Protein AF-A0A078AR88-F1 (afdb_monomer_lite)

Secondary structure (DSSP, 8-state):
----B-GGGS-HHHHHHHHHHHHHHHHHTT-TTS--EEEEEEEEESS-S--EEEEEEEEEEEE-GGGHHHHHHHHHHHHHTTSTTB-GGGEEEEEEE---TTSBPPPEEEEEETTT--EEEE---TT-EEEEEEE-TT-GGGHHHHHHHHHHHHHHHHHHGGGEEEEEEE-SSSHHHHHHHHHHHT-TTSEEEE--SSSHHHHTT--SSSEEEEE-TTSBEEEEE-GGGS-HHHHHHHHHTTPPPSS---------------PEEE-HHHHHHHHHHHHHHHHHHHH-HHHHHHTTT-SEEEEEEEEEEEEETTEEEEEEEEEEEEEE-HHHHHHHHHHHHHHHHHTT---EEEEEEEE-

Foldseek 3Di:
DDAAAALVVDDPVLNVVLQVVLCVLCVVLVNNVFWKKWKWKWKFFLQDLDIDIAIAIETEEEDEPVCVVSLVVSVVCCVVPSCDRYDVVRYHHDYAHEHFFFGFDDWDFQWAFLPPRDTDIDDDDAQAKEKEWEDEPPDPVSPVVLVVVQVLCVVCVVVCPRRYAYEYEYADQDSPVVSVSCVVSVSVSHGYIYDYDDDPCRSHVPPDPGWMWIAANHRGTQDTGHSVVDPVSVVSVCRSVVHHDPPRPRDPPPPPVPVDQDWDWDDPVRVVVVVVLLVVLSVCSRPDPQLNVLQVQWPGWIKMKMKMWTDHPNTITIGIEIETETEGDPNSVVSNVVVSVVSVVVSPHPYDYHYDYDYD

Organism: Stylonychia lemnae (NCBI:txid5949)

Sequence (360 aa):
MQGQKDFGSLTDDEQLQKLKELSELLISNGLGHIKPKIFDQVVCPLKAPTIMRQTALLAEGSVVAEQKAAADKVKKEANQTILAGINPRTVQFEIECKLAVGTPMIDITEVIDINTEEEHTISHKPGQVILLDFWATWCPPCQAPMAHNQEMLEHNGAKWGDKVRIIGISIDQTVPPVLKHVKAKGWEKVEHFHRAGSSSSEDYGVKGVPHVVLIDTNGKIVYIGHPASRKLEQDIETLLKGEALKGVAGGEEDEEDEETAVFNDVDVTQLCQEVAKFKDAVEGLQKNEELKKASASLQRDFVVLVRETKFDNGKYLSKVENINVLVGGETAVEESKVHIQKFLDDFKGNFKSTWKVQKA

pLDDT: mean 83.63, std 14.49, range [24.7, 98.19]

Radius of gyration: 27.62 Å; chains: 1; bounding box: 67×54×73 Å

InterPro domains:
  IPR012336 Thioredoxin-like fold [PF13905] (127-221)
  IPR013766 Thioredoxin domain [PS51352] (99-241)
  IPR036249 Thioredoxin-like superfamily [SSF52833] (99-243)
  IPR050553 Thioredoxin family ResA/DsbE subfamily [PTHR42852] (52-241)

Structure (mmCIF, N/CA/C/O backbone):
data_AF-A0A078AR88-F1
#
_entry.id   AF-A0A078AR88-F1
#
loop_
_atom_site.group_PDB
_atom_site.id
_atom_site.type_symbol
_atom_site.label_atom_id
_atom_site.label_alt_id
_atom_site.label_comp_id
_atom_site.label_asym_id
_atom_site.label_entity_id
_atom_site.label_seq_id
_atom_site.pdbx_PDB_ins_code
_atom_site.Cartn_x
_atom_site.Cartn_y
_atom_site.Cartn_z
_atom_site.occupancy
_atom_site.B_iso_or_equiv
_atom_site.auth_seq_id
_atom_site.auth_comp_id
_atom_site.auth_asym_id
_atom_site.auth_atom_id
_atom_site.pdbx_PDB_model_num
ATOM 1 N N . MET A 1 1 ? -8.821 31.682 4.309 1.00 43.50 1 MET A N 1
ATOM 2 C CA . MET A 1 1 ? -8.936 30.225 4.531 1.00 43.50 1 MET A CA 1
ATOM 3 C C . MET A 1 1 ? -10.332 29.956 5.076 1.00 43.50 1 MET A C 1
ATOM 5 O O . MET A 1 1 ? -10.576 30.222 6.242 1.00 43.50 1 MET A O 1
ATOM 9 N N . GLN A 1 2 ? -11.285 29.607 4.210 1.00 46.44 2 GLN A N 1
ATOM 10 C CA . GLN A 1 2 ? -12.691 29.399 4.584 1.00 46.44 2 GLN A CA 1
ATOM 11 C C . GLN A 1 2 ? -12.925 27.952 5.048 1.00 46.44 2 GLN A C 1
ATOM 13 O O . GLN A 1 2 ? -12.571 27.020 4.337 1.00 46.44 2 GLN A O 1
ATOM 18 N N . GLY A 1 3 ? -13.567 27.794 6.210 1.00 64.81 3 GLY A N 1
ATOM 19 C CA . GLY A 1 3 ? -14.679 26.853 6.410 1.00 64.81 3 GLY A CA 1
ATOM 20 C C . GLY A 1 3 ? -14.441 25.341 6.360 1.00 64.81 3 GLY A C 1
ATOM 21 O O . GLY A 1 3 ? -15.417 24.631 6.139 1.00 64.81 3 GLY A O 1
ATOM 22 N N . GLN A 1 4 ? -13.224 24.825 6.553 1.00 79.50 4 GLN A N 1
ATOM 23 C CA . GLN A 1 4 ? -13.037 23.372 6.680 1.00 79.50 4 GLN A CA 1
ATOM 24 C C . GLN A 1 4 ? -13.555 22.869 8.035 1.00 79.50 4 GLN A C 1
ATOM 26 O O . GLN A 1 4 ? -13.271 23.479 9.067 1.00 79.50 4 GLN A O 1
ATOM 31 N N . LYS A 1 5 ? -14.315 21.770 8.025 1.00 89.75 5 LYS A N 1
ATOM 32 C CA . LYS A 1 5 ? -14.855 21.115 9.226 1.00 89.75 5 LYS A CA 1
ATOM 33 C C . LYS A 1 5 ? -14.095 19.829 9.525 1.00 89.75 5 LYS A C 1
ATOM 35 O O . LYS A 1 5 ? -13.812 19.057 8.613 1.00 89.75 5 LYS A O 1
ATOM 40 N N . ASP A 1 6 ? -13.815 19.568 10.794 1.00 91.56 6 ASP A N 1
ATOM 41 C CA . ASP A 1 6 ? -13.313 18.260 11.221 1.00 91.56 6 ASP A CA 1
ATOM 42 C C . ASP A 1 6 ? -14.372 17.190 10.954 1.00 91.56 6 ASP A C 1
ATOM 44 O O . ASP A 1 6 ? -15.559 17.435 11.184 1.00 91.56 6 ASP A O 1
ATOM 48 N N . PHE A 1 7 ? -13.965 16.002 10.503 1.00 92.00 7 PHE A N 1
ATOM 49 C CA . PHE A 1 7 ? -14.893 14.905 10.214 1.00 92.00 7 PHE A CA 1
ATOM 50 C C . PHE A 1 7 ? -15.763 14.569 11.437 1.00 92.00 7 PHE A C 1
ATOM 52 O O . PHE A 1 7 ? -16.980 14.462 11.322 1.00 92.00 7 PHE A O 1
ATOM 59 N N . GLY A 1 8 ? -15.163 14.548 12.633 1.00 88.94 8 GLY A N 1
ATOM 60 C CA . GLY A 1 8 ? -15.877 14.339 13.898 1.00 88.94 8 GLY A CA 1
ATOM 61 C C . GLY A 1 8 ? -16.849 15.446 14.318 1.00 88.94 8 GLY A C 1
ATOM 62 O O . GLY A 1 8 ? -17.591 15.260 15.277 1.00 88.94 8 GLY A O 1
ATOM 63 N N . SER A 1 9 ? -16.849 16.600 13.641 1.00 90.00 9 SER A N 1
ATOM 64 C CA . SER A 1 9 ? -17.815 17.684 13.889 1.00 90.00 9 SER A CA 1
ATOM 65 C C . SER A 1 9 ? -19.101 17.558 13.063 1.00 90.00 9 SER A C 1
ATOM 67 O O . SER A 1 9 ? -20.046 18.314 13.286 1.00 90.00 9 SER A O 1
ATOM 69 N N . LEU A 1 10 ? -19.135 16.626 12.106 1.00 90.50 10 LEU A N 1
ATOM 70 C CA . LEU A 1 10 ? -20.332 16.287 11.342 1.00 90.50 10 LEU A CA 1
ATOM 71 C C . LEU A 1 10 ? -21.337 15.531 12.217 1.00 90.50 10 LEU A C 1
ATOM 73 O O . LEU A 1 10 ? -20.953 14.840 13.163 1.00 90.50 10 LEU A O 1
ATOM 77 N N . THR A 1 11 ? -22.617 15.626 11.867 1.00 89.81 11 THR A N 1
ATOM 78 C CA . THR A 1 11 ? -23.661 14.779 12.458 1.00 89.81 11 THR A CA 1
ATOM 79 C C . THR A 1 11 ? -23.420 13.304 12.131 1.00 89.81 11 THR A C 1
ATOM 81 O O . THR A 1 11 ? -22.786 12.981 11.126 1.00 89.81 11 THR A O 1
ATOM 84 N N . ASP A 1 12 ? -23.936 12.403 12.971 1.00 86.06 12 ASP A N 1
ATOM 85 C CA . ASP A 1 12 ? -23.759 10.959 12.775 1.00 86.06 12 ASP A CA 1
ATOM 86 C C . ASP A 1 12 ? -24.295 10.528 11.386 1.00 86.06 12 ASP A C 1
ATOM 88 O O . ASP A 1 12 ? -23.608 9.811 10.661 1.00 86.06 12 ASP A O 1
ATOM 92 N N . ASP A 1 13 ? -25.437 11.071 10.944 1.00 87.69 13 ASP A N 1
ATOM 93 C CA . ASP A 1 13 ? -26.004 10.819 9.608 1.00 87.69 13 ASP A CA 1
ATOM 94 C C . ASP A 1 13 ? -25.082 11.289 8.467 1.00 87.69 13 ASP A C 1
ATOM 96 O O . ASP A 1 13 ? -24.878 10.567 7.490 1.00 87.69 13 ASP A O 1
ATOM 100 N N . GLU A 1 14 ? -24.479 12.478 8.583 1.00 91.31 14 GLU A N 1
ATOM 101 C CA . GLU A 1 14 ? -23.530 12.994 7.585 1.00 91.31 14 GLU A CA 1
ATOM 102 C C . GLU A 1 14 ? -22.264 12.128 7.497 1.00 91.31 14 GLU A C 1
ATOM 104 O O . GLU A 1 14 ? -21.746 11.904 6.399 1.00 91.31 14 GLU A O 1
ATOM 109 N N . GLN A 1 15 ? -21.760 11.627 8.631 1.00 92.12 15 GLN A N 1
ATOM 110 C CA . GLN A 1 15 ? -20.601 10.730 8.653 1.00 92.12 15 GLN A CA 1
ATOM 111 C C . GLN A 1 15 ? -20.925 9.395 7.972 1.00 92.12 15 GLN A C 1
ATOM 113 O O . GLN A 1 15 ? -20.163 8.939 7.115 1.00 92.12 15 GLN A O 1
ATOM 118 N N . LEU A 1 16 ? -22.072 8.791 8.303 1.00 91.38 16 LEU A N 1
ATOM 119 C CA . LEU A 1 16 ? -22.525 7.524 7.717 1.00 91.38 16 LEU A CA 1
ATOM 120 C C . LEU A 1 16 ? -22.815 7.638 6.221 1.00 91.38 16 LEU A C 1
ATOM 122 O O . LEU A 1 16 ? -22.541 6.696 5.472 1.00 91.38 16 LEU A O 1
ATOM 126 N N . GLN A 1 17 ? -23.333 8.786 5.784 1.00 91.94 17 GLN A N 1
ATOM 127 C CA . GLN A 1 17 ? -23.559 9.070 4.374 1.00 91.94 17 GLN A CA 1
ATOM 128 C C . GLN A 1 17 ? -22.231 9.156 3.610 1.00 91.94 17 GLN A C 1
ATOM 130 O O . GLN A 1 17 ? -22.079 8.497 2.584 1.00 91.94 17 GLN A O 1
ATOM 135 N N . LYS A 1 18 ? -21.229 9.875 4.136 1.00 94.38 18 LYS A N 1
ATOM 136 C CA . LYS A 1 18 ? -19.892 9.950 3.514 1.00 94.38 18 LYS A CA 1
ATOM 137 C C . LYS A 1 18 ? -19.182 8.599 3.471 1.00 94.38 18 LYS A C 1
ATOM 139 O O . LYS A 1 18 ? -18.554 8.273 2.466 1.00 94.38 18 LYS A O 1
ATOM 144 N N . LEU A 1 19 ? -19.296 7.803 4.538 1.00 94.62 19 LEU A N 1
ATOM 145 C CA . LEU A 1 19 ? -18.767 6.437 4.585 1.00 94.62 19 LEU A CA 1
ATOM 146 C C . LEU A 1 19 ? -19.372 5.571 3.472 1.00 94.62 19 LEU A C 1
ATOM 148 O O . LEU A 1 19 ? -18.647 4.870 2.762 1.00 94.62 19 LEU A O 1
ATOM 152 N N . LYS A 1 20 ? -20.697 5.640 3.313 1.00 93.75 20 LYS A N 1
ATOM 153 C CA . LYS A 1 20 ? -21.428 4.912 2.276 1.00 93.75 20 LYS A CA 1
ATOM 154 C C . LYS A 1 20 ? -21.021 5.363 0.875 1.00 93.75 20 LYS A C 1
ATOM 156 O O . LYS A 1 20 ? -20.649 4.516 0.071 1.00 93.75 20 LYS A O 1
ATOM 161 N N . GLU A 1 21 ? -21.024 6.668 0.607 1.00 94.81 21 GLU A N 1
ATOM 162 C CA . GLU A 1 21 ? -20.624 7.237 -0.689 1.00 94.81 21 GLU A CA 1
ATOM 163 C C . GLU A 1 21 ? -19.206 6.814 -1.081 1.00 94.81 21 GLU A C 1
ATOM 165 O O . GLU A 1 21 ? -18.974 6.404 -2.218 1.00 94.81 21 GLU A O 1
ATOM 170 N N . LEU A 1 22 ? -18.257 6.853 -0.137 1.00 94.88 22 LEU A N 1
ATOM 171 C CA . LEU A 1 22 ? -16.877 6.445 -0.402 1.00 94.88 22 LEU A CA 1
ATOM 172 C C . LEU A 1 22 ? -16.776 4.945 -0.696 1.00 94.88 22 LEU A C 1
ATOM 174 O O . LEU A 1 22 ? -16.055 4.539 -1.607 1.00 94.88 22 LEU A O 1
ATOM 178 N N . SER A 1 23 ? -17.526 4.127 0.042 1.00 93.44 23 SER A N 1
ATOM 179 C CA . SER A 1 23 ? -17.560 2.676 -0.159 1.00 93.44 23 SER A CA 1
ATOM 180 C C . SER A 1 23 ? -18.175 2.311 -1.515 1.00 93.44 23 SER A C 1
ATOM 182 O O . SER A 1 23 ? -17.623 1.494 -2.248 1.00 93.44 23 SER A O 1
ATOM 184 N N . GLU A 1 24 ? -19.279 2.952 -1.903 1.00 93.44 24 GLU A N 1
ATOM 185 C CA . GLU A 1 24 ? -19.926 2.756 -3.208 1.00 93.44 24 GLU A CA 1
ATOM 186 C C . GLU A 1 24 ? -19.042 3.245 -4.368 1.00 93.44 24 GLU A C 1
ATOM 188 O O . GLU A 1 24 ? -18.960 2.586 -5.412 1.00 93.44 24 GLU A O 1
ATOM 193 N N . LEU A 1 25 ? -18.318 4.355 -4.185 1.00 94.69 25 LEU A N 1
ATOM 194 C CA . LEU A 1 25 ? -17.350 4.851 -5.162 1.00 94.69 25 LEU A CA 1
ATOM 195 C C . LEU A 1 25 ? -16.199 3.854 -5.376 1.00 94.69 25 LEU A C 1
ATOM 197 O O . LEU A 1 25 ? -15.830 3.578 -6.518 1.00 94.69 25 LEU A O 1
ATOM 201 N N . LEU A 1 26 ? -15.659 3.271 -4.302 1.00 91.88 26 LEU A N 1
ATOM 202 C CA . LEU A 1 26 ? -14.628 2.233 -4.393 1.00 91.88 26 LEU A CA 1
ATOM 203 C C . LEU A 1 26 ? -15.156 0.979 -5.102 1.00 91.88 26 LEU A C 1
ATOM 205 O O . LEU A 1 26 ? -14.526 0.498 -6.044 1.00 91.88 26 LEU A O 1
ATOM 209 N N . ILE A 1 27 ? -16.339 0.488 -4.720 1.00 90.06 27 ILE A N 1
ATOM 210 C CA . ILE A 1 27 ? -16.963 -0.701 -5.326 1.00 90.06 27 ILE A CA 1
ATOM 211 C C . ILE A 1 27 ? -17.211 -0.494 -6.826 1.00 90.06 27 ILE A C 1
ATOM 213 O O . ILE A 1 27 ? -16.831 -1.339 -7.636 1.00 90.06 27 ILE A O 1
ATOM 217 N N . SER A 1 28 ? -17.800 0.640 -7.215 1.00 92.06 28 SER A N 1
ATOM 218 C CA . SER A 1 28 ? -18.128 0.940 -8.618 1.00 92.06 28 SER A CA 1
ATOM 219 C C . SER A 1 28 ? -16.903 1.107 -9.525 1.00 92.06 28 SER A C 1
ATOM 221 O O . SER A 1 28 ? -17.024 0.956 -10.740 1.00 92.06 28 SER A O 1
ATOM 223 N N . ASN A 1 29 ? -15.721 1.359 -8.955 1.00 91.31 29 ASN A N 1
ATOM 224 C CA . ASN A 1 29 ? -14.450 1.429 -9.682 1.00 91.31 29 ASN A CA 1
ATOM 225 C C . ASN A 1 29 ? -13.583 0.164 -9.497 1.00 91.31 29 ASN A C 1
ATOM 227 O O . ASN A 1 29 ? -12.399 0.182 -9.826 1.00 91.31 29 ASN A O 1
ATOM 231 N N . GLY A 1 30 ? -14.154 -0.941 -8.997 1.00 84.69 30 GLY A N 1
ATOM 232 C CA . GLY A 1 30 ? -13.459 -2.229 -8.876 1.00 84.69 30 GLY A CA 1
ATOM 233 C C . GLY A 1 30 ? -12.451 -2.310 -7.725 1.00 84.69 30 GLY A C 1
ATOM 234 O O . GLY A 1 30 ? -11.597 -3.190 -7.734 1.00 84.69 30 GLY A O 1
ATOM 235 N N . LEU A 1 31 ? -12.552 -1.410 -6.742 1.00 87.38 31 LEU A N 1
ATOM 236 C CA . LEU A 1 31 ? -11.691 -1.316 -5.556 1.00 87.38 31 LEU A CA 1
ATOM 237 C C . LEU A 1 31 ? -12.434 -1.712 -4.273 1.00 87.38 31 LEU A C 1
ATOM 239 O O . LEU A 1 31 ? -12.110 -1.246 -3.184 1.00 87.38 31 LEU A O 1
ATOM 243 N N . GLY A 1 32 ? -13.471 -2.543 -4.397 1.00 83.81 32 GLY A N 1
ATOM 244 C CA . GLY A 1 32 ? -14.354 -2.906 -3.287 1.00 83.81 32 GLY A CA 1
ATOM 245 C C . GLY A 1 32 ? -13.678 -3.699 -2.165 1.00 83.81 32 GLY A C 1
ATOM 246 O O . GLY A 1 32 ? -14.291 -3.870 -1.115 1.00 83.81 32 GLY A O 1
ATOM 247 N N . HIS A 1 33 ? -12.450 -4.186 -2.364 1.00 79.88 33 HIS A N 1
ATOM 248 C CA . HIS A 1 33 ? -11.620 -4.792 -1.319 1.00 79.88 33 HIS A CA 1
ATOM 249 C C . HIS A 1 33 ? -11.075 -3.759 -0.327 1.00 79.88 33 HIS A C 1
ATOM 251 O O . HIS A 1 33 ? -10.820 -4.103 0.821 1.00 79.88 33 HIS A O 1
ATOM 257 N N . ILE A 1 34 ? -10.956 -2.491 -0.729 1.00 86.62 34 ILE A N 1
ATOM 258 C CA . ILE A 1 34 ? -10.632 -1.385 0.173 1.00 86.62 34 ILE A CA 1
ATOM 259 C C . ILE A 1 34 ? -11.910 -1.027 0.922 1.00 86.62 34 ILE A C 1
ATOM 261 O O . ILE A 1 34 ? -12.899 -0.619 0.312 1.00 86.62 34 ILE A O 1
ATOM 265 N N . LYS A 1 35 ? -11.906 -1.205 2.245 1.00 88.56 35 LYS A N 1
ATOM 266 C CA . LYS A 1 35 ? -13.078 -0.985 3.100 1.00 88.56 35 LYS A CA 1
ATOM 267 C C . LYS A 1 35 ? -12.872 0.262 3.956 1.00 88.56 35 LYS A C 1
ATOM 269 O O . LYS A 1 35 ? -12.201 0.179 4.986 1.00 88.56 35 LYS A O 1
ATOM 274 N N . PRO A 1 36 ? -13.444 1.415 3.569 1.00 92.62 36 PRO A N 1
ATOM 275 C CA . PRO A 1 36 ? -13.457 2.579 4.431 1.00 92.62 36 PRO A CA 1
ATOM 276 C C . PRO A 1 36 ? -14.107 2.262 5.776 1.00 92.62 36 PRO A C 1
ATOM 278 O O . PRO A 1 36 ? -15.070 1.491 5.854 1.00 92.62 36 PRO A O 1
ATOM 281 N N . LYS A 1 37 ? -13.615 2.902 6.831 1.00 94.00 37 LYS A N 1
ATOM 282 C CA . LYS A 1 37 ? -14.177 2.827 8.173 1.00 94.00 37 LYS A CA 1
ATOM 283 C C . LYS A 1 37 ? -14.179 4.187 8.853 1.00 94.00 37 LYS A C 1
ATOM 285 O O . LYS A 1 37 ? -13.246 4.972 8.713 1.00 94.00 37 LYS A O 1
ATOM 290 N N . ILE A 1 38 ? -15.226 4.455 9.621 1.00 93.94 38 ILE A N 1
ATOM 291 C CA . ILE A 1 38 ? -15.214 5.506 10.633 1.00 93.94 38 ILE A CA 1
ATOM 292 C C . ILE A 1 38 ? -14.538 4.921 11.865 1.00 93.94 38 ILE A C 1
ATOM 294 O O . ILE A 1 38 ? -14.931 3.856 12.343 1.00 93.94 38 ILE A O 1
ATOM 298 N N . PHE A 1 39 ? -13.526 5.622 12.353 1.00 92.19 39 PHE A N 1
ATOM 299 C CA . PHE A 1 39 ? -12.779 5.279 13.548 1.00 92.19 39 PHE A CA 1
ATOM 300 C C . PHE A 1 39 ? -13.036 6.338 14.617 1.00 92.19 39 PHE A C 1
ATOM 302 O O . PHE A 1 39 ? -12.607 7.485 14.479 1.00 92.19 39 PHE A O 1
ATOM 309 N N . ASP A 1 40 ? -13.743 5.944 15.671 1.00 88.50 40 ASP A N 1
ATOM 310 C CA . ASP A 1 40 ? -13.979 6.746 16.865 1.00 88.50 40 ASP A CA 1
ATOM 311 C C . ASP A 1 40 ? -13.117 6.231 18.008 1.00 88.50 40 ASP A C 1
ATOM 313 O O . ASP A 1 40 ? -13.295 5.110 18.479 1.00 88.50 40 ASP A O 1
ATOM 317 N N . GLN A 1 41 ? -12.232 7.078 18.513 1.00 89.19 41 GLN A N 1
ATOM 318 C CA . GLN A 1 41 ? -11.421 6.791 19.682 1.00 89.19 41 GLN A CA 1
ATOM 319 C C . GLN A 1 41 ? -11.675 7.827 20.766 1.00 89.19 41 GLN A C 1
ATOM 321 O O . GLN A 1 41 ? -11.596 9.038 20.544 1.00 89.19 41 GLN A O 1
ATOM 326 N N . VAL A 1 42 ? -11.921 7.343 21.979 1.00 87.38 42 VAL A N 1
ATOM 327 C CA . VAL A 1 42 ? -12.021 8.180 23.168 1.00 87.38 42 VAL A CA 1
ATOM 328 C C . VAL A 1 42 ? -11.073 7.667 24.232 1.00 87.38 42 VAL A C 1
ATOM 330 O O . VAL A 1 42 ? -11.219 6.552 24.721 1.00 87.38 42 VAL A O 1
ATOM 333 N N . VAL A 1 43 ? -10.118 8.505 24.622 1.00 87.81 43 VAL A N 1
ATOM 334 C CA . VAL A 1 43 ? -9.266 8.270 25.786 1.00 87.81 43 VAL A CA 1
ATOM 335 C C . VAL A 1 43 ? -9.914 8.951 26.983 1.00 87.81 43 VAL A C 1
ATOM 337 O O . VAL A 1 43 ? -10.040 10.178 27.022 1.00 87.81 43 VAL A O 1
ATOM 340 N N . CYS A 1 44 ? -10.320 8.142 27.956 1.00 86.44 44 CYS A N 1
ATOM 341 C CA . CYS A 1 44 ? -10.970 8.557 29.187 1.00 86.44 44 CYS A CA 1
ATOM 342 C C . CYS A 1 44 ? -10.055 8.267 30.384 1.00 86.44 44 CYS A C 1
ATOM 344 O O . CYS A 1 44 ? -10.047 7.143 30.894 1.00 86.44 44 CYS A O 1
ATOM 346 N N . PRO A 1 45 ? -9.274 9.251 30.855 1.00 85.81 45 PRO A N 1
ATOM 347 C CA . PRO A 1 45 ? -8.634 9.157 32.160 1.00 85.81 45 PRO A CA 1
ATOM 348 C C . PRO A 1 45 ? -9.705 9.064 33.251 1.00 85.81 45 PRO A C 1
ATOM 350 O O . PRO A 1 45 ? -10.655 9.843 33.243 1.00 85.81 45 PRO A O 1
ATOM 353 N N . LEU A 1 46 ? -9.555 8.143 34.201 1.00 84.00 46 LEU A N 1
ATOM 354 C CA . LEU A 1 46 ? -10.534 7.963 35.276 1.00 84.00 46 LEU A CA 1
ATOM 355 C C . LEU A 1 46 ? -10.426 9.087 36.320 1.00 84.00 46 LEU A C 1
ATOM 357 O O . LEU A 1 46 ? -11.442 9.572 36.810 1.00 84.00 46 LEU A O 1
ATOM 361 N N . LYS A 1 47 ? -9.210 9.574 36.605 1.00 81.00 47 LYS A N 1
ATOM 362 C CA . LYS A 1 47 ? -8.973 10.716 37.512 1.00 81.00 47 LYS A CA 1
ATOM 363 C C . LYS A 1 47 ? -9.148 12.102 36.886 1.00 81.00 47 LYS A C 1
ATOM 365 O O . LYS A 1 47 ? -9.446 13.051 37.610 1.00 81.00 47 LYS A O 1
ATOM 370 N N . ALA A 1 48 ? -8.879 12.266 35.588 1.00 79.12 48 ALA A N 1
ATOM 371 C CA . ALA A 1 48 ? -8.838 13.593 34.965 1.00 79.12 48 ALA A CA 1
ATOM 372 C C . ALA A 1 48 ? -10.182 13.958 34.312 1.00 79.12 48 ALA A C 1
ATOM 374 O O . ALA A 1 48 ? -10.803 13.115 33.669 1.00 79.12 48 ALA A O 1
ATOM 375 N N . PRO A 1 49 ? -10.621 15.227 34.402 1.00 75.75 49 PRO A N 1
ATOM 376 C CA . PRO A 1 49 ? -11.896 15.655 33.825 1.00 75.75 49 PRO A CA 1
ATOM 377 C C . PRO A 1 49 ? -11.855 15.777 32.294 1.00 75.75 49 PRO A C 1
ATOM 379 O O . PRO A 1 49 ? -12.900 15.871 31.654 1.00 75.75 49 PRO A O 1
ATOM 382 N N . THR A 1 50 ? -10.665 15.793 31.693 1.00 81.56 50 THR A N 1
ATOM 383 C CA . THR A 1 50 ? -10.494 15.996 30.253 1.00 81.56 50 THR A CA 1
ATOM 384 C C . THR A 1 50 ? -10.449 14.657 29.525 1.00 81.56 50 THR A C 1
ATOM 386 O O . THR A 1 50 ? -9.513 13.882 29.712 1.00 81.56 50 THR A O 1
ATOM 389 N N . ILE A 1 51 ? -11.431 14.415 28.655 1.00 85.06 51 ILE A N 1
ATOM 390 C CA . ILE A 1 51 ? -11.389 13.340 27.654 1.00 85.06 51 ILE A CA 1
ATOM 391 C C . ILE A 1 51 ? -10.714 13.826 26.376 1.00 85.06 51 ILE A C 1
ATOM 393 O O . ILE A 1 51 ? -10.866 14.982 25.979 1.00 85.06 51 ILE A O 1
ATOM 397 N N . MET A 1 52 ? -10.003 12.926 25.705 1.00 84.50 52 MET A N 1
ATOM 398 C CA . MET A 1 52 ? -9.520 13.157 24.344 1.00 84.50 52 MET A CA 1
ATOM 399 C C . MET A 1 52 ? -10.369 12.327 23.394 1.00 84.50 52 MET A C 1
ATOM 401 O O . MET A 1 52 ? -10.444 11.110 23.548 1.00 84.50 52 MET A O 1
ATOM 405 N N . ARG A 1 53 ? -11.018 12.985 22.432 1.00 86.31 53 ARG A N 1
ATOM 406 C CA . ARG A 1 53 ? -11.815 12.333 21.394 1.00 86.31 53 ARG A CA 1
ATOM 407 C C . ARG A 1 53 ? -11.185 12.587 20.036 1.00 86.31 53 ARG A C 1
ATOM 409 O O . ARG A 1 53 ? -10.842 13.722 19.717 1.00 86.31 53 ARG A O 1
ATOM 416 N N . GLN A 1 54 ? -11.094 11.531 19.247 1.00 88.06 54 GLN A N 1
ATOM 417 C CA . GLN A 1 54 ? -10.689 11.575 17.859 1.00 88.06 54 GLN A CA 1
ATOM 418 C C . GLN A 1 54 ? -11.702 10.781 17.045 1.00 88.06 54 GLN A C 1
ATOM 420 O O . GLN A 1 54 ? -12.023 9.651 17.393 1.00 88.06 54 GLN A O 1
ATOM 425 N N . THR A 1 55 ? -12.178 11.384 15.964 1.00 91.62 55 THR A N 1
ATOM 426 C CA . THR A 1 55 ? -13.066 10.733 15.006 1.00 91.62 55 THR A CA 1
ATOM 427 C C . THR A 1 55 ? -12.502 10.997 13.624 1.00 91.62 55 THR A C 1
ATOM 429 O O . THR A 1 55 ? -12.273 12.157 13.263 1.00 91.62 55 THR A O 1
ATOM 432 N N . ALA A 1 56 ? -12.239 9.930 12.878 1.00 92.94 56 ALA A N 1
ATOM 433 C CA . ALA A 1 56 ? -11.626 9.999 11.563 1.00 92.94 56 ALA A CA 1
ATOM 434 C C . ALA A 1 56 ? -12.300 9.042 10.580 1.00 92.94 56 ALA A C 1
ATOM 436 O O . ALA A 1 56 ? -12.820 7.998 10.971 1.00 92.94 56 ALA A O 1
ATOM 437 N N . LEU A 1 57 ? -12.260 9.397 9.298 1.00 94.19 57 LEU A N 1
ATOM 438 C CA . LEU A 1 57 ? -12.585 8.486 8.205 1.00 94.19 57 LEU A CA 1
ATOM 439 C C . LEU A 1 57 ? -11.284 7.889 7.673 1.00 94.19 57 LEU A C 1
ATOM 441 O O . LEU A 1 57 ? -10.406 8.630 7.235 1.00 94.19 57 LEU A O 1
ATOM 445 N N . LEU A 1 58 ? -11.166 6.569 7.727 1.00 92.62 58 LEU A N 1
ATOM 446 C CA . LEU A 1 58 ? -9.980 5.821 7.329 1.00 92.62 58 LEU A CA 1
ATOM 447 C C . LEU A 1 58 ? -10.319 4.964 6.116 1.00 92.62 58 LEU A C 1
ATOM 449 O O . LEU A 1 58 ? -11.307 4.239 6.131 1.00 92.62 58 LEU A O 1
ATOM 453 N N . ALA A 1 59 ? -9.517 5.033 5.069 1.00 90.38 59 ALA A N 1
ATOM 454 C CA . ALA A 1 59 ? -9.620 4.194 3.890 1.00 90.38 59 ALA A CA 1
ATOM 455 C C . ALA A 1 59 ? -8.198 3.938 3.397 1.00 90.38 59 ALA A C 1
ATOM 457 O O . ALA A 1 59 ? -7.629 4.725 2.645 1.00 90.38 59 ALA A O 1
ATOM 458 N N . GLU A 1 60 ? -7.625 2.847 3.884 1.00 87.00 60 GLU A N 1
ATOM 459 C CA . GLU A 1 60 ? -6.271 2.422 3.561 1.00 87.00 60 GLU A CA 1
ATOM 460 C C . GLU A 1 60 ? -6.344 1.103 2.805 1.00 87.00 60 GLU A C 1
ATOM 462 O O . GLU A 1 60 ? -7.137 0.219 3.138 1.00 87.00 60 GLU A O 1
ATOM 467 N N . GLY A 1 61 ? -5.554 0.975 1.748 1.00 79.38 61 GLY A N 1
ATOM 468 C CA . GLY A 1 61 ? -5.520 -0.254 0.976 1.00 79.38 61 GLY A CA 1
ATOM 469 C C . GLY A 1 61 ? -4.466 -0.231 -0.109 1.00 79.38 61 GLY A C 1
ATOM 470 O O . GLY A 1 61 ? -3.928 0.817 -0.463 1.00 79.38 61 GLY A O 1
ATOM 471 N N . SER A 1 62 ? -4.190 -1.404 -0.664 1.00 76.44 62 SER A N 1
ATOM 472 C CA . SER A 1 62 ? -3.324 -1.532 -1.826 1.00 76.44 62 SER A CA 1
ATOM 473 C C . SER A 1 62 ? -4.080 -2.037 -3.042 1.00 76.44 62 SER A C 1
ATOM 475 O O . SER A 1 62 ? -5.020 -2.825 -2.937 1.00 76.44 62 SER A O 1
ATOM 477 N N . VAL A 1 63 ? -3.661 -1.572 -4.208 1.00 74.25 63 VAL A N 1
ATOM 478 C CA . VAL A 1 63 ? -4.189 -1.969 -5.510 1.00 74.25 63 VAL A CA 1
ATOM 479 C C . VAL A 1 63 ? -3.070 -2.502 -6.376 1.00 74.25 63 VAL A C 1
ATOM 481 O O . VAL A 1 63 ? -1.910 -2.138 -6.192 1.00 74.25 63 VAL A O 1
ATOM 484 N N . VAL A 1 64 ? -3.431 -3.341 -7.336 1.00 65.25 64 VAL A N 1
ATOM 485 C CA . VAL A 1 64 ? -2.494 -3.792 -8.361 1.00 65.25 64 VAL A CA 1
ATOM 486 C C . VAL A 1 64 ? -2.277 -2.713 -9.423 1.00 65.25 64 VAL A C 1
ATOM 488 O O . VAL A 1 64 ? -3.058 -1.766 -9.550 1.00 65.25 64 VAL A O 1
ATOM 491 N N . ALA A 1 65 ? -1.223 -2.876 -10.213 1.00 66.88 65 ALA A N 1
ATOM 492 C CA . ALA A 1 65 ? -0.850 -1.999 -11.318 1.00 66.88 65 ALA A CA 1
ATOM 493 C C . ALA A 1 65 ? -2.023 -1.615 -12.239 1.00 66.88 65 ALA A C 1
ATOM 495 O O . ALA A 1 65 ? -2.233 -0.439 -12.543 1.00 66.88 65 ALA A O 1
ATOM 496 N N . GLU A 1 66 ? -2.842 -2.592 -12.626 1.00 66.62 66 GLU A N 1
ATOM 497 C CA . GLU A 1 66 ? -3.976 -2.409 -13.547 1.00 66.62 66 GLU A CA 1
ATOM 498 C C . GLU A 1 66 ? -5.062 -1.511 -12.946 1.00 66.62 66 GLU A C 1
ATOM 500 O O . GLU A 1 66 ? -5.830 -0.863 -13.657 1.00 66.62 66 GLU A O 1
ATOM 505 N N . GLN A 1 67 ? -5.119 -1.466 -11.617 1.00 77.69 67 GLN A N 1
ATOM 506 C CA . GLN A 1 67 ? -6.066 -0.684 -10.843 1.00 77.69 67 GLN A CA 1
ATOM 507 C C . GLN A 1 67 ? -5.521 0.707 -10.480 1.00 77.69 67 GLN A C 1
ATOM 509 O O . GLN A 1 67 ? -6.288 1.517 -9.963 1.00 77.69 67 GLN A O 1
ATOM 514 N N . LYS A 1 68 ? -4.253 1.040 -10.784 1.00 80.38 68 LYS A N 1
ATOM 515 C CA . LYS A 1 68 ? -3.638 2.347 -10.466 1.00 80.38 68 LYS A CA 1
ATOM 516 C C . LYS A 1 68 ? -4.451 3.514 -11.027 1.00 80.38 68 LYS A C 1
ATOM 518 O O . LYS A 1 68 ? -4.829 4.417 -10.287 1.00 80.38 68 LYS A O 1
ATOM 523 N N . ALA A 1 69 ? -4.824 3.449 -12.307 1.00 80.06 69 ALA A N 1
ATOM 524 C CA . ALA A 1 69 ? -5.632 4.492 -12.944 1.00 80.06 69 ALA A CA 1
ATOM 525 C C . ALA A 1 69 ? -7.026 4.637 -12.300 1.00 80.06 69 ALA A C 1
ATOM 527 O O . ALA A 1 69 ? -7.535 5.751 -12.152 1.00 80.06 69 ALA A O 1
ATOM 528 N N . ALA A 1 70 ? -7.639 3.522 -11.888 1.00 87.06 70 ALA A N 1
ATOM 529 C CA . ALA A 1 70 ? -8.905 3.538 -11.161 1.00 87.06 70 ALA A CA 1
ATOM 530 C C . ALA A 1 70 ? -8.735 4.144 -9.757 1.00 87.06 70 ALA A C 1
ATOM 532 O O . ALA A 1 70 ? -9.544 4.976 -9.354 1.00 87.06 70 ALA A O 1
ATOM 533 N N . ALA A 1 71 ? -7.661 3.799 -9.044 1.00 87.25 71 ALA A N 1
ATOM 534 C CA . ALA A 1 71 ? -7.341 4.349 -7.730 1.00 87.25 71 ALA A CA 1
ATOM 535 C C . ALA A 1 71 ? -7.073 5.857 -7.783 1.00 87.25 71 ALA A C 1
ATOM 537 O O . ALA A 1 71 ? -7.613 6.596 -6.962 1.00 87.25 71 ALA A O 1
ATOM 538 N N . ASP A 1 72 ? -6.323 6.338 -8.775 1.00 86.00 72 ASP A N 1
ATOM 539 C CA . ASP A 1 72 ? -6.061 7.768 -8.969 1.00 86.00 72 ASP A CA 1
ATOM 540 C C . ASP A 1 72 ? -7.344 8.540 -9.295 1.00 86.00 72 ASP A C 1
ATOM 542 O O . ASP A 1 72 ? -7.594 9.620 -8.745 1.00 86.00 72 ASP A O 1
ATOM 546 N N . LYS A 1 73 ? -8.207 7.960 -10.140 1.00 90.88 73 LYS A N 1
ATOM 547 C CA . LYS A 1 73 ? -9.534 8.509 -10.430 1.00 90.88 73 LYS A CA 1
ATOM 548 C C . LYS A 1 73 ? -10.379 8.605 -9.158 1.00 90.88 73 LYS A C 1
ATOM 550 O O . LYS A 1 73 ? -10.903 9.680 -8.872 1.00 90.88 73 LYS A O 1
ATOM 555 N N . VAL A 1 74 ? -10.476 7.523 -8.385 1.00 95.00 74 VAL A N 1
ATOM 556 C CA . VAL A 1 74 ? -11.258 7.481 -7.140 1.00 95.00 74 VAL A CA 1
ATOM 557 C C . VAL A 1 74 ? -10.714 8.472 -6.112 1.00 95.00 74 VAL A C 1
ATOM 559 O O . VAL A 1 74 ? -11.492 9.226 -5.533 1.00 95.00 74 VAL A O 1
ATOM 562 N N . LYS A 1 75 ? -9.390 8.546 -5.923 1.00 92.50 75 LYS A N 1
ATOM 563 C CA . LYS A 1 75 ? -8.745 9.537 -5.046 1.00 92.50 75 LYS A CA 1
ATOM 564 C C . LYS A 1 75 ? -9.141 10.958 -5.415 1.00 92.50 75 LYS A C 1
ATOM 566 O O . LYS A 1 75 ? -9.489 11.754 -4.542 1.00 92.50 75 LYS A O 1
ATOM 571 N N . LYS A 1 76 ? -9.080 11.292 -6.704 1.00 91.56 76 LYS A N 1
ATOM 572 C CA . LYS A 1 76 ? -9.437 12.624 -7.194 1.00 91.56 76 LYS A CA 1
ATOM 573 C C . LYS A 1 76 ? -10.921 12.915 -6.982 1.00 91.56 76 LYS A C 1
ATOM 575 O O . LYS A 1 76 ? -11.258 13.968 -6.447 1.00 91.56 76 LYS A O 1
ATOM 580 N N . GLU A 1 77 ? -11.788 11.988 -7.374 1.00 95.12 77 GLU A N 1
ATOM 581 C CA . GLU A 1 77 ? -13.240 12.133 -7.278 1.00 95.12 77 GLU A CA 1
ATOM 582 C C . GLU A 1 77 ? -13.699 12.262 -5.821 1.00 95.12 77 GLU A C 1
ATOM 584 O O . GLU A 1 77 ? -14.397 13.220 -5.488 1.00 95.12 77 GLU A O 1
ATOM 589 N N . ALA A 1 78 ? -13.226 11.390 -4.929 1.00 94.19 78 ALA A N 1
ATOM 590 C CA . ALA A 1 78 ? -13.549 11.438 -3.506 1.00 94.19 78 ALA A CA 1
ATOM 591 C C . ALA A 1 78 ? -13.103 12.755 -2.857 1.00 94.19 78 ALA A C 1
ATOM 593 O O . ALA A 1 78 ? -13.880 13.367 -2.128 1.00 94.19 78 ALA A O 1
ATOM 594 N N . ASN A 1 79 ? -11.889 13.237 -3.148 1.00 91.62 79 ASN A N 1
ATOM 595 C CA . ASN A 1 79 ? -11.395 14.503 -2.594 1.00 91.62 79 ASN A CA 1
ATOM 596 C C . ASN A 1 79 ? -12.176 15.726 -3.099 1.00 91.62 79 ASN A C 1
ATOM 598 O O . ASN A 1 79 ? -12.328 16.707 -2.372 1.00 91.62 79 ASN A O 1
ATOM 602 N N . GLN A 1 80 ? -12.679 15.680 -4.335 1.00 92.06 80 GLN A N 1
ATOM 603 C CA . GLN A 1 80 ? -13.442 16.777 -4.937 1.00 92.06 80 GLN A CA 1
ATOM 604 C C . GLN A 1 80 ? -14.920 16.791 -4.542 1.00 92.06 80 GLN A C 1
ATOM 606 O O . GLN A 1 80 ? -15.537 17.853 -4.584 1.00 92.06 80 GLN A O 1
ATOM 611 N N . THR A 1 81 ? -15.489 15.638 -4.187 1.00 92.94 81 THR A N 1
ATOM 612 C CA . THR A 1 81 ? -16.933 15.485 -3.962 1.00 92.94 81 THR A CA 1
ATOM 613 C C . THR A 1 81 ? -17.238 15.106 -2.514 1.00 92.94 81 THR A C 1
ATOM 615 O O . THR A 1 81 ? -17.766 15.919 -1.759 1.00 92.94 81 THR A O 1
ATOM 618 N N . ILE A 1 82 ? -16.842 13.906 -2.094 1.00 93.12 82 ILE A N 1
ATOM 619 C CA . ILE A 1 82 ? -17.189 13.313 -0.797 1.00 93.12 82 ILE A CA 1
ATOM 620 C C . ILE A 1 82 ? -16.470 14.028 0.354 1.00 93.12 82 ILE A C 1
ATOM 622 O O . ILE A 1 82 ? -17.080 14.362 1.371 1.00 93.12 82 ILE A O 1
ATOM 626 N N . LEU A 1 83 ? -15.174 14.299 0.203 1.00 92.50 83 LEU A N 1
ATOM 627 C CA . LEU A 1 83 ? -14.318 14.892 1.238 1.00 92.50 83 LEU A CA 1
ATOM 628 C C . LEU A 1 83 ? -14.181 16.415 1.098 1.00 92.50 83 LEU A C 1
ATOM 630 O O . LEU A 1 83 ? -13.448 17.052 1.857 1.00 92.50 83 LEU A O 1
ATOM 634 N N . ALA A 1 84 ? -14.905 17.017 0.153 1.00 92.44 84 ALA A N 1
ATOM 635 C CA . ALA A 1 84 ? -14.889 18.454 -0.059 1.00 92.44 84 ALA A CA 1
ATOM 636 C C . ALA A 1 84 ? -15.286 19.204 1.224 1.00 92.44 84 ALA A C 1
ATOM 638 O O . ALA A 1 84 ? -16.337 18.962 1.818 1.00 92.44 84 ALA A O 1
ATOM 639 N N . GLY A 1 85 ? -14.428 20.131 1.657 1.00 89.56 85 GLY A N 1
ATOM 640 C CA . GLY A 1 85 ? -14.652 20.936 2.862 1.00 89.56 85 GLY A CA 1
ATOM 641 C C . GLY A 1 85 ? -14.388 20.214 4.190 1.00 89.56 85 GLY A C 1
ATOM 642 O O . GLY A 1 85 ? -14.598 20.817 5.243 1.00 89.56 85 GLY A O 1
ATOM 643 N N . ILE A 1 86 ? -13.898 18.972 4.168 1.00 93.12 86 ILE A N 1
ATOM 644 C CA . ILE A 1 86 ? -13.462 18.254 5.372 1.00 93.12 86 ILE A CA 1
ATOM 645 C C . ILE A 1 86 ? -11.984 18.537 5.646 1.00 93.12 86 ILE A C 1
ATOM 647 O O . ILE A 1 86 ? -11.183 18.674 4.722 1.00 93.12 86 ILE A O 1
ATOM 651 N N . ASN A 1 87 ? -11.617 18.656 6.922 1.00 90.31 87 ASN A N 1
ATOM 652 C CA . ASN A 1 87 ? -10.232 18.808 7.344 1.00 90.31 87 ASN A CA 1
ATOM 653 C C . ASN A 1 87 ? -9.439 17.530 7.005 1.00 90.31 87 ASN A C 1
ATOM 655 O O . ASN A 1 87 ? -9.724 16.476 7.589 1.00 90.31 87 ASN A O 1
ATOM 659 N N . PRO A 1 88 ? -8.398 17.610 6.152 1.00 86.50 88 PRO A N 1
ATOM 660 C CA . PRO A 1 88 ? -7.590 16.452 5.773 1.00 86.50 88 PRO A CA 1
ATOM 661 C C . PRO A 1 88 ? -6.907 15.757 6.956 1.00 86.50 88 PRO A C 1
ATOM 663 O O . PRO A 1 88 ? -6.604 14.580 6.876 1.00 86.50 88 PRO A O 1
ATOM 666 N N . ARG A 1 89 ? -6.695 16.436 8.092 1.00 87.38 89 ARG A N 1
ATOM 667 C CA . ARG A 1 89 ? -6.115 15.800 9.294 1.00 87.38 89 ARG A CA 1
ATOM 668 C C . ARG A 1 89 ? -7.049 14.803 9.980 1.00 87.38 89 ARG A C 1
ATOM 670 O O . ARG A 1 89 ? -6.613 14.066 10.855 1.00 87.38 89 ARG A O 1
ATOM 677 N N . THR A 1 90 ? -8.329 14.820 9.621 1.00 88.44 90 THR A N 1
ATOM 678 C CA . THR A 1 90 ? -9.364 13.927 10.165 1.00 88.44 90 THR A CA 1
ATOM 679 C C . THR A 1 90 ? -9.809 12.872 9.153 1.00 88.44 90 THR A C 1
ATOM 681 O O . THR A 1 90 ? -10.802 12.183 9.371 1.00 88.44 90 THR A O 1
ATOM 684 N N . VAL A 1 91 ? -9.080 12.745 8.039 1.00 90.50 91 VAL A N 1
ATOM 685 C CA . VAL A 1 91 ? -9.320 11.745 7.000 1.00 90.50 91 VAL A CA 1
ATOM 686 C C . VAL A 1 91 ? -7.986 11.131 6.588 1.00 90.50 91 VAL A C 1
ATOM 688 O O . VAL A 1 91 ? -7.096 11.844 6.139 1.00 90.50 91 VAL A O 1
ATOM 691 N N . GLN A 1 92 ? -7.851 9.815 6.711 1.00 88.38 92 GLN A N 1
ATOM 692 C CA . GLN A 1 92 ? -6.721 9.067 6.158 1.00 88.38 92 GLN A CA 1
ATOM 693 C C . GLN A 1 92 ? -7.247 8.307 4.950 1.00 88.38 92 GLN A C 1
ATOM 695 O O . GLN A 1 92 ? -7.974 7.330 5.102 1.00 88.38 92 GLN A O 1
ATOM 700 N N . PHE A 1 93 ? -6.964 8.809 3.749 1.00 89.25 93 PHE A N 1
ATOM 701 C CA . PHE A 1 93 ? -7.384 8.159 2.514 1.00 89.25 93 PHE A CA 1
ATOM 702 C C . PHE A 1 93 ? -6.178 7.884 1.626 1.00 89.25 93 PHE A C 1
ATOM 704 O O . PHE A 1 93 ? -5.750 8.735 0.843 1.00 89.25 93 PHE A O 1
ATOM 711 N N . GLU A 1 94 ? -5.633 6.681 1.768 1.00 84.44 94 GLU A N 1
ATOM 712 C CA . GLU A 1 94 ? -4.388 6.264 1.142 1.00 84.44 94 GLU A CA 1
ATOM 713 C C . GLU A 1 94 ? -4.617 4.960 0.379 1.00 84.44 94 GLU A C 1
ATOM 715 O O . GLU A 1 94 ? -5.012 3.940 0.932 1.00 84.44 94 GLU A O 1
ATOM 720 N N . ILE A 1 95 ? -4.390 5.002 -0.934 1.00 83.44 95 ILE A N 1
ATOM 721 C CA . ILE A 1 95 ? -4.419 3.802 -1.772 1.00 83.44 95 ILE A CA 1
ATOM 722 C C . ILE A 1 95 ? -3.047 3.656 -2.407 1.00 83.44 95 ILE A C 1
ATOM 724 O O . ILE A 1 95 ? -2.672 4.471 -3.252 1.00 83.44 95 ILE A O 1
ATOM 728 N N . GLU A 1 96 ? -2.291 2.651 -2.002 1.00 77.25 96 GLU A N 1
ATOM 729 C CA . GLU A 1 96 ? -0.971 2.386 -2.563 1.00 77.25 96 GLU A CA 1
ATOM 730 C C . GLU A 1 96 ? -1.086 1.452 -3.765 1.00 77.25 96 GLU A C 1
ATOM 732 O O . GLU A 1 96 ? -1.820 0.470 -3.733 1.00 77.25 96 GLU A O 1
ATOM 737 N N . CYS A 1 97 ? -0.346 1.716 -4.837 1.00 68.62 97 CYS A N 1
ATOM 738 C CA . CYS A 1 97 ? -0.189 0.725 -5.894 1.00 68.62 97 CYS A CA 1
ATOM 739 C C . CYS A 1 97 ? 0.946 -0.220 -5.485 1.00 68.62 97 CYS A C 1
ATOM 741 O O . CYS A 1 97 ? 2.095 0.207 -5.422 1.00 68.62 97 CYS A O 1
ATOM 743 N N . LYS A 1 98 ? 0.635 -1.485 -5.193 1.00 66.12 98 LYS A N 1
ATOM 744 C CA . LYS A 1 98 ? 1.633 -2.535 -4.961 1.00 66.12 98 LYS A CA 1
ATOM 745 C C . LYS A 1 98 ? 1.645 -3.453 -6.178 1.00 66.12 98 LYS A C 1
ATOM 747 O O . LYS A 1 98 ? 0.602 -3.978 -6.561 1.00 66.12 98 LYS A O 1
ATOM 752 N N . LEU A 1 99 ? 2.811 -3.679 -6.782 1.00 69.06 99 LEU A N 1
ATOM 753 C CA . LEU A 1 99 ? 2.931 -4.795 -7.719 1.00 69.06 99 LEU A CA 1
ATOM 754 C C . LEU A 1 99 ? 2.892 -6.100 -6.948 1.00 69.06 99 LEU A C 1
ATOM 756 O O . LEU A 1 99 ? 3.530 -6.247 -5.906 1.00 69.06 99 LEU A O 1
ATOM 760 N N . ALA A 1 100 ? 2.139 -7.039 -7.497 1.00 70.94 100 ALA A N 1
ATOM 761 C CA . ALA A 1 100 ? 2.040 -8.387 -6.995 1.00 70.94 100 ALA A CA 1
ATOM 762 C C . ALA A 1 100 ? 2.452 -9.350 -8.102 1.00 70.94 100 ALA A C 1
ATOM 764 O O . ALA A 1 100 ? 2.397 -9.051 -9.296 1.00 70.94 100 ALA A O 1
ATOM 765 N N . VAL A 1 101 ? 2.850 -10.548 -7.704 1.00 82.06 101 VAL A N 1
ATOM 766 C CA . VAL A 1 101 ? 2.956 -11.650 -8.653 1.00 82.06 101 VAL A CA 1
ATOM 767 C C . VAL A 1 101 ? 1.595 -11.857 -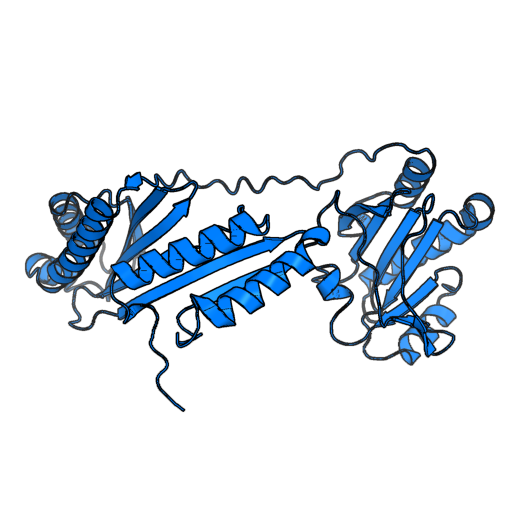9.329 1.00 82.06 101 VAL A C 1
ATOM 769 O O . VAL A 1 101 ? 0.553 -11.856 -8.683 1.00 82.06 101 VAL A O 1
ATOM 772 N N . GLY A 1 102 ? 1.611 -12.070 -10.641 1.00 78.25 102 GLY A N 1
ATOM 773 C CA . GLY A 1 102 ? 0.443 -12.347 -11.471 1.00 78.25 102 GLY A CA 1
ATOM 774 C C . GLY A 1 102 ? -0.092 -11.132 -12.228 1.00 78.25 102 GLY A C 1
ATOM 775 O O . GLY A 1 102 ? -0.849 -11.321 -13.189 1.00 78.25 102 GLY A O 1
ATOM 776 N N . THR A 1 103 ? 0.324 -9.918 -11.855 1.00 78.50 103 THR A N 1
ATOM 777 C CA . THR A 1 103 ? -0.070 -8.666 -12.519 1.00 78.50 103 THR A CA 1
ATOM 778 C C . THR A 1 103 ? 0.832 -8.394 -13.728 1.00 78.50 103 THR A C 1
ATOM 780 O O . THR A 1 103 ? 2.008 -8.772 -13.697 1.00 78.50 103 THR A O 1
ATOM 783 N N . PRO A 1 104 ? 0.344 -7.788 -14.825 1.00 83.06 104 PRO A N 1
ATOM 784 C CA . PRO A 1 104 ? 1.218 -7.303 -15.882 1.00 83.06 104 PRO A CA 1
ATOM 785 C C . PRO A 1 104 ? 2.262 -6.286 -15.395 1.00 83.06 104 PRO A C 1
ATOM 787 O O . PRO A 1 104 ? 2.086 -5.571 -14.410 1.00 83.06 104 PRO A O 1
ATOM 790 N N . MET A 1 105 ? 3.380 -6.253 -16.115 1.00 85.56 105 MET A N 1
ATOM 791 C CA . MET A 1 105 ? 4.438 -5.261 -15.984 1.00 85.56 105 MET A CA 1
ATOM 792 C C . MET A 1 105 ? 3.886 -3.862 -16.288 1.00 85.56 105 MET A C 1
ATOM 794 O O . MET A 1 105 ? 3.177 -3.681 -17.278 1.00 85.56 105 MET A O 1
ATOM 798 N N . ILE A 1 106 ? 4.253 -2.868 -15.474 1.00 80.50 106 ILE A N 1
ATOM 799 C CA . ILE A 1 106 ? 4.027 -1.452 -15.795 1.00 80.50 106 ILE A CA 1
ATOM 800 C C . ILE A 1 106 ? 5.228 -0.931 -16.586 1.00 80.50 106 ILE A C 1
ATOM 802 O O . ILE A 1 106 ? 6.373 -1.124 -16.172 1.00 80.50 106 ILE A O 1
ATOM 806 N N . ASP A 1 107 ? 4.981 -0.222 -17.682 1.00 86.56 107 ASP A N 1
ATOM 807 C CA . ASP A 1 107 ? 6.042 0.461 -18.420 1.00 86.56 107 ASP A CA 1
ATOM 808 C C . ASP A 1 107 ? 6.825 1.422 -17.511 1.00 86.56 107 ASP A C 1
ATOM 810 O O . ASP A 1 107 ? 6.247 2.263 -16.822 1.00 86.56 107 ASP A O 1
ATOM 814 N N . ILE A 1 108 ? 8.155 1.312 -17.517 1.00 84.81 108 ILE A N 1
ATOM 815 C CA . ILE A 1 108 ? 9.025 2.207 -16.746 1.00 84.81 108 ILE A CA 1
ATOM 816 C C . ILE A 1 108 ? 9.417 3.364 -17.653 1.00 84.81 108 ILE A C 1
ATOM 818 O O . ILE A 1 108 ? 10.283 3.216 -18.515 1.00 84.81 108 ILE A O 1
ATOM 822 N N . THR A 1 109 ? 8.752 4.499 -17.481 1.00 84.06 109 THR A N 1
ATOM 823 C CA . THR A 1 109 ? 9.008 5.726 -18.244 1.00 84.06 109 THR A CA 1
ATOM 824 C C . THR A 1 109 ? 10.156 6.532 -17.638 1.00 84.06 109 THR A C 1
ATOM 826 O O . THR A 1 109 ? 10.561 6.278 -16.504 1.00 84.06 109 THR A O 1
ATOM 829 N N . GLU A 1 110 ? 10.661 7.523 -18.378 1.00 85.19 110 GLU A N 1
ATOM 830 C CA . GLU A 1 110 ? 11.631 8.517 -17.891 1.00 85.19 110 GLU A CA 1
ATOM 831 C C . GLU A 1 110 ? 12.903 7.904 -17.275 1.00 85.19 110 GLU A C 1
ATOM 833 O O . GLU A 1 110 ? 13.450 8.405 -16.288 1.00 85.19 110 GLU A O 1
ATOM 838 N N . VAL A 1 111 ? 13.367 6.779 -17.823 1.00 89.69 111 VAL A N 1
ATOM 839 C CA . VAL A 1 111 ? 14.660 6.202 -17.444 1.00 89.69 111 VAL A CA 1
ATOM 840 C C . VAL A 1 111 ? 15.749 6.740 -18.357 1.00 89.69 111 VAL A C 1
ATOM 842 O O . VAL A 1 111 ? 15.519 6.935 -19.544 1.00 89.69 111 VAL A O 1
ATOM 845 N N . ILE A 1 112 ? 16.946 6.953 -17.823 1.00 93.00 112 ILE A N 1
ATOM 846 C CA . ILE A 1 112 ? 18.080 7.467 -18.593 1.00 93.00 112 ILE A CA 1
ATOM 847 C C . ILE A 1 112 ? 19.012 6.311 -18.948 1.00 93.00 112 ILE A C 1
ATOM 849 O O . ILE A 1 112 ? 19.489 5.621 -18.046 1.00 93.00 112 ILE A O 1
ATOM 853 N N . ASP A 1 113 ? 19.283 6.086 -20.233 1.00 95.50 113 ASP A N 1
ATOM 854 C CA . ASP A 1 113 ? 20.314 5.127 -20.655 1.00 95.50 113 ASP A CA 1
ATOM 855 C C . ASP A 1 113 ? 21.689 5.655 -20.230 1.00 95.50 113 ASP A C 1
ATOM 857 O O . ASP A 1 113 ? 22.053 6.799 -20.509 1.00 95.50 113 ASP A O 1
ATOM 861 N N . ILE A 1 114 ? 22.469 4.837 -19.519 1.00 96.44 114 ILE A N 1
ATOM 862 C CA . ILE A 1 114 ? 23.727 5.315 -18.930 1.00 96.44 114 ILE A CA 1
ATOM 863 C C . ILE A 1 114 ? 24.832 5.584 -19.960 1.00 96.44 114 ILE A C 1
ATOM 865 O O . ILE A 1 114 ? 25.840 6.199 -19.616 1.00 96.44 114 ILE A O 1
ATOM 869 N N . ASN A 1 115 ? 24.701 5.068 -21.183 1.00 95.38 115 ASN A N 1
ATOM 870 C CA . ASN A 1 115 ? 25.688 5.213 -22.247 1.00 95.38 115 ASN A CA 1
ATOM 871 C C . ASN A 1 115 ? 25.387 6.411 -23.145 1.00 95.38 115 ASN A C 1
ATOM 873 O O . ASN A 1 115 ? 26.329 7.069 -23.589 1.00 95.38 115 ASN A O 1
ATOM 877 N N . THR A 1 116 ? 24.109 6.661 -23.442 1.00 94.75 116 THR A N 1
ATOM 878 C CA . THR A 1 116 ? 23.684 7.759 -24.328 1.00 94.75 116 THR A CA 1
ATOM 879 C C . THR A 1 116 ? 23.255 9.011 -23.567 1.00 94.75 116 THR A C 1
ATOM 881 O O . THR A 1 116 ? 23.274 10.093 -24.145 1.00 94.75 116 THR A O 1
ATOM 884 N N . GLU A 1 117 ? 22.904 8.875 -22.284 1.00 90.56 117 GLU A N 1
ATOM 885 C CA . GLU A 1 117 ? 22.247 9.906 -21.466 1.00 90.56 117 GLU A CA 1
ATOM 886 C C . GLU A 1 117 ? 20.884 10.364 -22.025 1.00 90.56 117 GLU A C 1
ATOM 888 O O . GLU A 1 117 ? 20.362 11.409 -21.638 1.00 90.56 117 GLU A O 1
ATOM 893 N N . GLU A 1 118 ? 20.280 9.570 -22.914 1.00 92.75 118 GLU A N 1
ATOM 894 C CA . GLU A 1 118 ? 18.952 9.828 -23.469 1.00 92.75 118 GLU A CA 1
ATOM 895 C C . GLU A 1 118 ? 17.850 9.213 -22.599 1.00 92.75 118 GLU A C 1
ATOM 897 O O . GLU A 1 118 ? 18.062 8.236 -21.875 1.00 92.75 118 GLU A O 1
ATOM 902 N N . GLU A 1 119 ? 16.652 9.794 -22.676 1.00 91.06 119 GLU A N 1
ATOM 903 C CA . GLU A 1 119 ? 15.464 9.279 -22.003 1.00 91.06 119 GLU A CA 1
ATOM 904 C C . GLU A 1 119 ? 14.836 8.121 -22.790 1.00 91.06 119 GLU A C 1
ATOM 906 O O . GLU A 1 119 ? 14.664 8.185 -24.008 1.00 91.06 119 GLU A O 1
ATOM 911 N N . HIS A 1 120 ? 14.439 7.071 -22.076 1.00 90.81 120 HIS A N 1
ATOM 912 C CA . HIS A 1 120 ? 13.824 5.870 -22.615 1.00 90.81 120 HIS A CA 1
ATOM 913 C C . HIS A 1 120 ? 12.597 5.445 -21.801 1.00 90.81 120 HIS A C 1
ATOM 915 O O . HIS A 1 120 ? 12.411 5.804 -20.639 1.00 90.81 120 HIS A O 1
ATOM 921 N N . THR A 1 121 ? 11.755 4.628 -22.436 1.00 90.31 121 THR A N 1
ATOM 922 C CA . THR A 1 121 ? 10.691 3.867 -21.775 1.00 90.31 121 THR A CA 1
ATOM 923 C C . THR A 1 121 ? 10.985 2.378 -21.910 1.00 90.31 121 THR A C 1
ATOM 925 O O . THR A 1 121 ? 11.265 1.888 -23.008 1.00 90.31 121 THR A O 1
ATOM 928 N N . ILE A 1 122 ? 10.925 1.651 -20.796 1.00 91.56 122 ILE A N 1
ATOM 929 C CA . ILE A 1 122 ? 11.056 0.195 -20.766 1.00 91.56 122 ILE A CA 1
ATOM 930 C C . ILE A 1 122 ? 9.653 -0.406 -20.786 1.00 91.56 122 ILE A C 1
ATOM 932 O O . ILE A 1 122 ? 8.952 -0.362 -19.778 1.00 91.56 122 ILE A O 1
ATOM 936 N N . SER A 1 123 ? 9.290 -1.015 -21.912 1.00 91.25 123 SER A N 1
ATOM 937 C CA . SER A 1 123 ? 8.038 -1.762 -22.083 1.00 91.25 123 SER A CA 1
ATOM 938 C C . SER A 1 123 ? 8.306 -3.243 -22.351 1.00 91.25 123 SER A C 1
ATOM 940 O O . SER A 1 123 ? 9.375 -3.620 -22.851 1.00 91.25 123 SER A O 1
ATOM 942 N N . HIS A 1 124 ? 7.311 -4.084 -22.068 1.00 93.88 124 HIS A N 1
ATOM 943 C CA . HIS A 1 124 ? 7.337 -5.507 -22.414 1.00 93.88 124 HIS A CA 1
ATOM 944 C C . HIS A 1 124 ? 6.964 -5.751 -23.885 1.00 93.88 124 HIS A C 1
ATOM 946 O O . HIS A 1 124 ? 6.120 -5.055 -24.453 1.00 93.88 124 HIS A O 1
ATOM 952 N N . LYS A 1 125 ? 7.585 -6.758 -24.516 1.00 93.44 125 LYS A N 1
ATOM 953 C CA . LYS A 1 125 ? 7.219 -7.241 -25.857 1.00 93.44 125 LYS A CA 1
ATOM 954 C C . LYS A 1 125 ? 6.767 -8.706 -25.784 1.00 93.44 125 LYS A C 1
ATOM 956 O O . LYS A 1 125 ? 7.468 -9.509 -25.168 1.00 93.44 125 LYS A O 1
ATOM 961 N N . PRO A 1 126 ? 5.668 -9.104 -26.457 1.00 89.81 126 PRO A N 1
ATOM 962 C CA . PRO A 1 126 ? 5.202 -10.490 -26.442 1.00 89.81 126 PRO A CA 1
ATOM 963 C C . PRO A 1 126 ? 6.301 -11.498 -26.807 1.00 89.81 126 PRO A C 1
ATOM 965 O O . PRO A 1 126 ? 7.013 -11.323 -27.796 1.00 89.81 126 PRO A O 1
ATOM 968 N N . GLY A 1 127 ? 6.424 -12.566 -26.016 1.00 92.25 127 GLY A N 1
ATOM 969 C CA . GLY A 1 127 ? 7.440 -13.607 -26.191 1.00 92.25 127 GLY A CA 1
ATOM 970 C C . GLY A 1 127 ? 8.789 -13.321 -25.522 1.00 92.25 127 GLY A C 1
ATOM 971 O O . GLY A 1 127 ? 9.669 -14.180 -25.575 1.00 92.25 127 GLY A O 1
ATOM 972 N N . GLN A 1 128 ? 8.956 -12.156 -24.888 1.00 96.31 128 GLN A N 1
ATOM 973 C CA . GLN A 1 128 ? 10.177 -11.765 -24.184 1.00 96.31 128 GLN A CA 1
ATOM 974 C C . GLN A 1 128 ? 10.072 -12.022 -22.677 1.00 96.31 128 GLN A C 1
ATOM 976 O O . GLN A 1 128 ? 9.052 -11.728 -22.069 1.00 96.31 128 GLN A O 1
ATOM 981 N N . VAL A 1 129 ? 11.135 -12.526 -22.060 1.00 97.88 129 VAL A N 1
ATOM 982 C CA . VAL A 1 129 ? 11.313 -12.552 -20.601 1.00 97.88 129 VAL A CA 1
ATOM 983 C C . VAL A 1 129 ? 12.154 -11.340 -20.205 1.00 97.88 129 VAL A C 1
ATOM 985 O O . VAL A 1 129 ? 13.169 -11.062 -20.848 1.00 97.88 129 VAL A O 1
ATOM 988 N N . ILE A 1 130 ? 11.749 -10.620 -19.160 1.00 97.81 130 ILE A N 1
ATOM 989 C CA . ILE A 1 130 ? 12.497 -9.464 -18.645 1.00 97.81 130 ILE A CA 1
ATOM 990 C C . ILE A 1 130 ? 12.871 -9.727 -17.188 1.00 97.81 130 ILE A C 1
ATOM 992 O O . ILE A 1 130 ? 12.005 -10.032 -16.371 1.00 97.81 130 ILE A O 1
ATOM 996 N N . LEU A 1 131 ? 14.154 -9.588 -16.861 1.00 97.75 131 LEU A N 1
ATOM 997 C CA . LEU A 1 131 ? 14.643 -9.498 -15.488 1.00 97.75 131 LEU A CA 1
ATOM 998 C C . LEU A 1 131 ? 15.033 -8.045 -15.215 1.00 97.75 131 LEU A C 1
ATOM 1000 O O . LEU A 1 131 ? 16.011 -7.552 -15.776 1.00 97.75 131 LEU A O 1
ATOM 1004 N N . LEU A 1 132 ? 14.268 -7.373 -14.361 1.00 95.56 132 LEU A N 1
ATOM 1005 C CA . LEU A 1 132 ? 14.627 -6.066 -13.820 1.00 95.56 132 LEU A CA 1
ATOM 1006 C C . LEU A 1 132 ? 15.460 -6.278 -12.556 1.00 95.56 132 LEU A C 1
ATOM 1008 O O . LEU A 1 132 ? 15.022 -7.006 -11.668 1.00 95.56 132 LEU A O 1
ATOM 1012 N N . ASP A 1 133 ? 16.622 -5.638 -12.462 1.00 95.25 133 ASP A N 1
ATOM 1013 C CA . ASP A 1 133 ? 17.494 -5.656 -11.285 1.00 95.25 133 ASP A CA 1
ATOM 1014 C C . ASP A 1 133 ? 17.742 -4.230 -10.787 1.00 95.25 133 ASP A C 1
ATOM 1016 O O . ASP A 1 133 ? 18.446 -3.439 -11.416 1.00 95.25 133 ASP A O 1
ATOM 1020 N N . PHE A 1 134 ? 17.127 -3.890 -9.659 1.00 93.50 134 PHE A N 1
ATOM 1021 C CA . PHE A 1 134 ? 17.298 -2.612 -8.987 1.00 93.50 134 PHE A CA 1
ATOM 1022 C C . PHE A 1 134 ? 18.531 -2.667 -8.087 1.00 93.50 134 PHE A C 1
ATOM 1024 O O . PHE A 1 134 ? 18.600 -3.452 -7.133 1.00 93.50 134 PHE A O 1
ATOM 1031 N N . TRP A 1 135 ? 19.495 -1.791 -8.363 1.00 94.88 135 TRP A N 1
ATOM 1032 C CA . TRP A 1 135 ? 20.812 -1.836 -7.736 1.00 94.88 135 TRP A CA 1
ATOM 1033 C C . TRP A 1 135 ? 21.421 -0.446 -7.538 1.00 94.88 135 TRP A C 1
ATOM 1035 O O . TRP A 1 135 ? 20.868 0.568 -7.962 1.00 94.88 135 TRP A O 1
ATOM 1045 N N . ALA A 1 136 ? 22.575 -0.400 -6.870 1.00 93.62 136 ALA A N 1
ATOM 1046 C CA . ALA A 1 136 ? 23.366 0.817 -6.744 1.00 93.62 136 ALA A CA 1
ATOM 1047 C C . ALA A 1 136 ? 24.870 0.530 -6.678 1.00 93.62 136 ALA A C 1
ATOM 1049 O O . ALA A 1 136 ? 25.295 -0.517 -6.177 1.00 93.62 136 ALA A O 1
ATOM 1050 N N . THR A 1 137 ? 25.693 1.488 -7.102 1.00 94.75 137 THR A N 1
ATOM 1051 C CA . THR A 1 137 ? 27.161 1.369 -7.057 1.00 94.75 137 THR A CA 1
ATOM 1052 C C . THR A 1 137 ? 27.687 1.259 -5.626 1.00 94.75 137 THR A C 1
ATOM 1054 O O . THR A 1 137 ? 28.625 0.510 -5.354 1.00 94.75 137 THR A O 1
ATOM 1057 N N . TRP A 1 138 ? 27.029 1.944 -4.689 1.00 93.25 138 TRP A N 1
ATOM 1058 C CA . TRP A 1 138 ? 27.348 1.945 -3.263 1.00 93.25 138 TRP A CA 1
ATOM 1059 C C . TRP A 1 138 ? 26.790 0.739 -2.503 1.00 93.25 138 TRP A C 1
ATOM 1061 O O . TRP A 1 138 ? 27.006 0.656 -1.298 1.00 93.25 138 TRP A O 1
ATOM 1071 N N . CYS A 1 139 ? 26.082 -0.181 -3.167 1.00 92.50 139 CYS A N 1
ATOM 1072 C CA . CYS A 1 139 ? 25.489 -1.374 -2.566 1.00 92.50 139 CYS A CA 1
ATOM 1073 C C . CYS A 1 139 ? 26.427 -2.590 -2.732 1.00 92.50 139 CYS A C 1
ATOM 1075 O O . CYS A 1 139 ? 26.492 -3.172 -3.823 1.00 92.50 139 CYS A O 1
ATOM 1077 N N . PRO A 1 140 ? 27.135 -3.042 -1.671 1.00 93.12 140 PRO A N 1
ATOM 1078 C CA . PRO A 1 140 ? 27.944 -4.258 -1.731 1.00 93.12 140 PRO A CA 1
ATOM 1079 C C . PRO A 1 140 ? 27.154 -5.539 -2.057 1.00 93.12 140 PRO A C 1
ATOM 1081 O O . PRO A 1 140 ? 27.637 -6.307 -2.892 1.00 93.12 140 PRO A O 1
ATOM 1084 N N . PRO A 1 141 ? 25.955 -5.800 -1.484 1.00 93.38 141 PRO A N 1
ATOM 1085 C CA . PRO A 1 141 ? 25.227 -7.033 -1.788 1.00 93.38 141 PRO A CA 1
ATOM 1086 C C . PRO A 1 141 ? 24.703 -7.092 -3.230 1.00 93.38 141 PRO A C 1
ATOM 1088 O O . PRO A 1 141 ? 24.417 -8.179 -3.718 1.00 93.38 141 PRO A O 1
ATOM 1091 N N . CYS A 1 142 ? 24.643 -5.962 -3.940 1.00 94.50 142 CYS A N 1
ATOM 1092 C CA . CYS A 1 142 ? 24.234 -5.900 -5.342 1.00 94.50 142 CYS A CA 1
ATOM 1093 C C . CYS A 1 142 ? 25.324 -6.386 -6.318 1.00 94.50 142 CYS A C 1
ATOM 1095 O O . CYS A 1 142 ? 25.026 -6.727 -7.460 1.00 94.50 142 CYS A O 1
ATOM 1097 N N . GLN A 1 143 ? 26.593 -6.435 -5.891 1.00 95.56 143 GLN A N 1
ATOM 1098 C CA . GLN A 1 143 ? 27.716 -6.679 -6.804 1.00 95.56 143 GLN A CA 1
ATOM 1099 C C . GLN A 1 143 ? 27.730 -8.107 -7.369 1.00 95.56 143 GLN A C 1
ATOM 1101 O O . GLN A 1 143 ? 28.003 -8.295 -8.550 1.00 95.56 143 GLN A O 1
ATOM 1106 N N . ALA A 1 144 ? 27.447 -9.110 -6.533 1.00 95.25 144 ALA A N 1
ATOM 1107 C CA . ALA A 1 144 ? 27.439 -10.509 -6.960 1.00 95.25 144 ALA A CA 1
ATOM 1108 C C . ALA A 1 144 ? 26.243 -10.845 -7.876 1.00 95.25 144 ALA A C 1
ATOM 1110 O O . ALA A 1 144 ? 26.482 -11.443 -8.923 1.00 95.25 144 ALA A O 1
ATOM 1111 N N . PRO A 1 145 ? 24.994 -10.427 -7.573 1.00 95.25 145 PRO A N 1
ATOM 1112 C CA . PRO A 1 145 ? 23.874 -10.558 -8.507 1.00 95.25 145 PRO A CA 1
ATOM 1113 C C . PRO A 1 145 ? 24.131 -9.902 -9.868 1.00 95.25 145 PRO A C 1
ATOM 1115 O O . PRO A 1 145 ? 23.910 -10.534 -10.895 1.00 95.25 145 PRO A O 1
ATOM 1118 N N . MET A 1 146 ? 24.682 -8.684 -9.895 1.00 97.25 146 MET A N 1
ATOM 1119 C CA . MET A 1 146 ? 24.959 -7.996 -11.159 1.00 97.25 146 MET A CA 1
ATOM 1120 C C . MET A 1 146 ? 26.046 -8.700 -11.987 1.00 97.25 146 MET A C 1
ATOM 1122 O O . MET A 1 146 ? 25.915 -8.829 -13.204 1.00 97.25 146 MET A O 1
ATOM 1126 N N . ALA A 1 147 ? 27.092 -9.219 -11.335 1.00 97.38 147 ALA A N 1
ATOM 1127 C CA . ALA A 1 147 ? 28.083 -10.060 -12.004 1.00 97.38 147 ALA A CA 1
ATOM 1128 C C . ALA A 1 147 ? 27.452 -11.346 -12.561 1.00 97.38 147 ALA A C 1
ATOM 1130 O O . ALA A 1 147 ? 27.721 -11.714 -13.700 1.00 97.38 147 ALA A O 1
ATOM 1131 N N . HIS A 1 148 ? 26.554 -11.983 -11.807 1.00 96.94 148 HIS A N 1
ATOM 1132 C CA . HIS A 1 148 ? 25.837 -13.163 -12.279 1.00 96.94 148 HIS A CA 1
ATOM 1133 C C . HIS A 1 148 ? 24.936 -12.854 -13.488 1.00 96.94 148 HIS A C 1
ATOM 1135 O O . HIS A 1 148 ? 24.893 -13.633 -14.435 1.00 96.94 148 HIS A O 1
ATOM 1141 N N . ASN A 1 149 ? 24.272 -11.696 -13.510 1.00 97.62 149 ASN A N 1
ATOM 1142 C CA . ASN A 1 149 ? 23.494 -11.236 -14.664 1.00 97.62 149 ASN A CA 1
ATOM 1143 C C . ASN A 1 149 ? 24.352 -11.093 -15.926 1.00 97.62 149 ASN A C 1
ATOM 1145 O O . ASN A 1 149 ? 23.951 -11.536 -17.005 1.00 97.62 149 ASN A O 1
ATOM 1149 N N . GLN A 1 150 ? 25.544 -10.512 -15.781 1.00 97.56 150 GLN A N 1
ATOM 1150 C CA . GLN A 1 150 ? 26.523 -10.427 -16.859 1.00 97.56 150 GLN A CA 1
ATOM 1151 C C . GLN A 1 150 ? 26.927 -11.829 -17.345 1.00 97.56 150 GLN A C 1
ATOM 1153 O O . GLN A 1 150 ? 26.839 -12.107 -18.540 1.00 97.56 150 GLN A O 1
ATOM 1158 N N . GLU A 1 151 ? 27.299 -12.732 -16.435 1.00 97.62 151 GLU A N 1
ATOM 1159 C CA . GLU A 1 151 ? 27.687 -14.114 -16.760 1.00 97.62 151 GLU A CA 1
ATOM 1160 C C . GLU A 1 151 ? 26.564 -14.885 -17.475 1.00 97.62 151 GLU A C 1
ATOM 1162 O O . GLU A 1 151 ? 26.814 -15.583 -18.459 1.00 97.62 151 GLU A O 1
ATOM 1167 N N . MET A 1 152 ? 25.307 -14.728 -17.041 1.00 97.06 152 MET A N 1
ATOM 1168 C CA . MET A 1 152 ? 24.147 -15.339 -17.699 1.00 97.06 152 MET A CA 1
ATOM 1169 C C . MET A 1 152 ? 24.052 -14.922 -19.172 1.00 97.06 152 MET A C 1
ATOM 1171 O O . MET A 1 152 ? 23.843 -15.774 -20.040 1.00 97.06 152 MET A O 1
ATOM 1175 N N . LEU A 1 153 ? 24.237 -13.631 -19.474 1.00 97.50 153 LEU A N 1
ATOM 1176 C CA . LEU A 1 153 ? 24.241 -13.124 -20.850 1.00 97.50 153 LEU A CA 1
ATOM 1177 C C . LEU A 1 153 ? 25.488 -13.548 -21.629 1.00 97.50 153 LEU A C 1
ATOM 1179 O O . LEU A 1 153 ? 25.430 -13.716 -22.849 1.00 97.50 153 LEU A O 1
ATOM 1183 N N . GLU A 1 154 ? 26.623 -13.743 -20.962 1.00 96.81 154 GLU A N 1
ATOM 1184 C CA . GLU A 1 154 ? 27.826 -14.274 -21.598 1.00 96.81 154 GLU A CA 1
ATOM 1185 C C . GLU A 1 154 ? 27.651 -15.711 -22.066 1.00 96.81 154 GLU A C 1
ATOM 1187 O O . GLU A 1 154 ? 27.991 -16.016 -23.211 1.00 96.81 154 GLU A O 1
ATOM 1192 N N . HIS A 1 155 ? 27.067 -16.558 -21.223 1.00 96.56 155 HIS A N 1
ATOM 1193 C CA . HIS A 1 155 ? 26.850 -17.965 -21.534 1.00 96.56 155 HIS A CA 1
ATOM 1194 C C . HIS A 1 155 ? 25.661 -18.190 -22.471 1.00 96.56 155 HIS A C 1
ATOM 1196 O O . HIS A 1 155 ? 25.738 -19.022 -23.377 1.00 96.56 155 HIS A O 1
ATOM 1202 N N . ASN A 1 156 ? 24.571 -17.441 -22.287 1.00 96.50 156 ASN A N 1
ATOM 1203 C CA . ASN A 1 156 ? 23.302 -17.723 -22.955 1.00 96.50 156 ASN A CA 1
ATOM 1204 C C . ASN A 1 156 ? 22.885 -16.682 -23.995 1.00 96.50 156 ASN A C 1
ATOM 1206 O O . ASN A 1 156 ? 21.949 -16.946 -24.747 1.00 96.50 156 ASN A O 1
ATOM 1210 N N . GLY A 1 157 ? 23.561 -15.534 -24.104 1.00 91.62 157 GLY A N 1
ATOM 1211 C CA . GLY A 1 157 ? 23.123 -14.426 -24.964 1.00 91.62 157 GLY A CA 1
ATOM 1212 C C . GLY A 1 157 ? 22.898 -14.824 -26.427 1.00 91.62 157 GLY A C 1
ATOM 1213 O O . GLY A 1 157 ? 21.892 -14.446 -27.019 1.00 91.62 157 GLY A O 1
ATOM 1214 N N . ALA A 1 158 ? 23.759 -15.679 -26.993 1.00 94.31 158 ALA A N 1
ATOM 1215 C CA . ALA A 1 158 ? 23.591 -16.183 -28.362 1.00 94.31 158 ALA A CA 1
ATOM 1216 C C . ALA A 1 158 ? 22.360 -17.098 -28.533 1.00 94.31 158 ALA A C 1
ATOM 1218 O O . ALA A 1 158 ? 21.760 -17.139 -29.604 1.00 94.31 158 ALA A O 1
ATOM 1219 N N . LYS A 1 159 ? 21.984 -17.837 -27.481 1.00 95.69 159 LYS A N 1
ATOM 1220 C CA . LYS A 1 159 ? 20.814 -18.730 -27.449 1.00 95.69 159 LYS A CA 1
ATOM 1221 C C . LYS A 1 159 ? 19.524 -17.950 -27.193 1.00 95.69 159 LYS A C 1
ATOM 1223 O O . LYS A 1 159 ? 18.492 -18.263 -27.784 1.00 95.69 159 LYS A O 1
ATOM 1228 N N . TRP A 1 160 ? 19.568 -16.984 -26.282 1.00 95.94 160 TRP A N 1
ATOM 1229 C CA . TRP A 1 160 ? 18.411 -16.192 -25.883 1.00 95.94 160 TRP A CA 1
ATOM 1230 C C . TRP A 1 160 ? 18.050 -15.136 -26.931 1.00 95.94 160 TRP A C 1
ATOM 1232 O O . TRP A 1 160 ? 16.865 -14.970 -27.224 1.00 95.94 160 TRP A O 1
ATOM 1242 N N . GLY A 1 161 ? 19.044 -14.487 -27.547 1.00 93.94 161 GLY A N 1
ATOM 1243 C CA . GLY A 1 161 ? 18.820 -13.391 -28.492 1.00 93.94 161 GLY A CA 1
ATOM 1244 C C . GLY A 1 161 ? 17.883 -12.335 -27.900 1.00 93.94 161 GLY A C 1
ATOM 1245 O O . GLY A 1 161 ? 17.939 -12.048 -26.708 1.00 93.94 161 GLY A O 1
ATOM 1246 N N . ASP A 1 162 ? 16.940 -11.843 -28.703 1.00 93.31 162 ASP A N 1
ATOM 1247 C CA . ASP A 1 162 ? 15.983 -10.810 -28.275 1.00 93.31 162 ASP A CA 1
ATOM 1248 C C . ASP A 1 162 ? 14.882 -11.325 -27.324 1.00 93.31 162 ASP A C 1
ATOM 1250 O O . ASP A 1 162 ? 14.025 -10.554 -26.883 1.00 93.31 162 ASP A O 1
ATOM 1254 N N . LYS A 1 163 ? 14.863 -12.627 -27.003 1.00 96.62 163 LYS A N 1
ATOM 1255 C CA . LYS A 1 163 ? 13.837 -13.227 -26.133 1.00 96.62 163 LYS A CA 1
ATOM 1256 C C . LYS A 1 163 ? 14.081 -12.971 -24.651 1.00 96.62 163 LYS A C 1
ATOM 1258 O O . LYS A 1 163 ? 13.170 -13.202 -23.864 1.00 96.62 163 LYS A O 1
ATOM 1263 N N . VAL A 1 164 ? 15.276 -12.535 -24.255 1.00 98.00 164 VAL A N 1
ATOM 1264 C CA . VAL A 1 164 ? 15.593 -12.223 -22.856 1.00 98.00 164 VAL A CA 1
ATOM 1265 C C . VAL A 1 164 ? 16.232 -10.852 -22.780 1.00 98.00 164 VAL A C 1
ATOM 1267 O O . VAL A 1 164 ? 17.191 -10.578 -23.495 1.00 98.00 164 VAL A O 1
ATOM 1270 N N . ARG A 1 165 ? 15.726 -10.019 -21.874 1.00 97.56 165 ARG A N 1
ATOM 1271 C CA . ARG A 1 165 ? 16.381 -8.774 -21.470 1.00 97.56 165 ARG A CA 1
ATOM 1272 C C . ARG A 1 165 ? 16.702 -8.842 -19.992 1.00 97.56 165 ARG A C 1
ATOM 1274 O O . ARG A 1 165 ? 15.825 -9.140 -19.183 1.00 97.56 165 ARG A O 1
ATOM 1281 N N . ILE A 1 166 ? 17.952 -8.559 -19.651 1.00 98.19 166 ILE A N 1
ATOM 1282 C CA . ILE A 1 166 ? 18.357 -8.333 -18.267 1.00 98.19 166 ILE A CA 1
ATOM 1283 C C . ILE A 1 166 ? 18.719 -6.860 -18.159 1.00 98.19 166 ILE A C 1
ATOM 1285 O O . ILE A 1 166 ? 19.594 -6.380 -18.881 1.00 98.19 166 ILE A O 1
ATOM 1289 N N . ILE A 1 167 ? 17.991 -6.155 -17.297 1.00 97.69 167 ILE A N 1
ATOM 1290 C CA . ILE A 1 167 ? 18.006 -4.702 -17.211 1.00 97.69 167 ILE A CA 1
ATOM 1291 C C . ILE A 1 167 ? 18.371 -4.292 -15.788 1.00 97.69 167 ILE A C 1
ATOM 1293 O O . ILE A 1 167 ? 17.600 -4.512 -14.855 1.00 97.69 167 ILE A O 1
ATOM 1297 N N . GLY A 1 168 ? 19.532 -3.666 -15.627 1.00 96.31 168 GLY A N 1
ATOM 1298 C CA . GLY A 1 168 ? 19.955 -3.037 -14.384 1.00 96.31 168 GLY A CA 1
ATOM 1299 C C . GLY A 1 168 ? 19.398 -1.618 -14.274 1.00 96.31 168 GLY A C 1
ATOM 1300 O O . GLY A 1 168 ? 19.728 -0.761 -15.090 1.00 96.31 168 GLY A O 1
ATOM 1301 N N . ILE A 1 169 ? 18.596 -1.340 -13.248 1.00 94.44 169 ILE A N 1
ATOM 1302 C CA . ILE A 1 169 ? 18.090 0.002 -12.936 1.00 94.44 169 ILE A CA 1
ATOM 1303 C C . ILE A 1 169 ? 18.832 0.531 -11.713 1.00 94.44 169 ILE A C 1
ATOM 1305 O O . ILE A 1 169 ? 18.635 0.074 -10.586 1.00 94.44 169 ILE A O 1
ATOM 1309 N N . SER A 1 170 ? 19.695 1.513 -11.942 1.00 93.25 170 SER A N 1
ATOM 1310 C CA . SER A 1 170 ? 20.490 2.136 -10.894 1.00 93.25 170 SER A CA 1
ATOM 1311 C C . SER A 1 170 ? 19.707 3.218 -10.149 1.00 93.25 170 SER A C 1
ATOM 1313 O O . SER A 1 170 ? 19.223 4.170 -10.769 1.00 93.25 170 SER A O 1
ATOM 1315 N N . ILE A 1 171 ? 19.696 3.126 -8.815 1.00 90.25 171 ILE A N 1
ATOM 1316 C CA . ILE A 1 171 ? 19.118 4.131 -7.901 1.00 90.25 171 ILE A CA 1
ATOM 1317 C C . ILE A 1 171 ? 20.147 5.142 -7.363 1.00 90.25 171 ILE A C 1
ATOM 1319 O O . ILE A 1 171 ? 19.852 5.913 -6.448 1.00 90.25 171 ILE A O 1
ATOM 1323 N N . ASP A 1 172 ? 21.380 5.129 -7.881 1.00 90.88 172 ASP A N 1
ATOM 1324 C CA . ASP A 1 172 ? 22.362 6.189 -7.630 1.00 90.88 172 ASP A CA 1
ATOM 1325 C C . ASP A 1 172 ? 21.797 7.588 -7.930 1.00 90.88 172 ASP A C 1
ATOM 1327 O O . ASP A 1 172 ? 20.812 7.744 -8.643 1.00 90.88 172 ASP A O 1
ATOM 1331 N N . GLN A 1 173 ? 2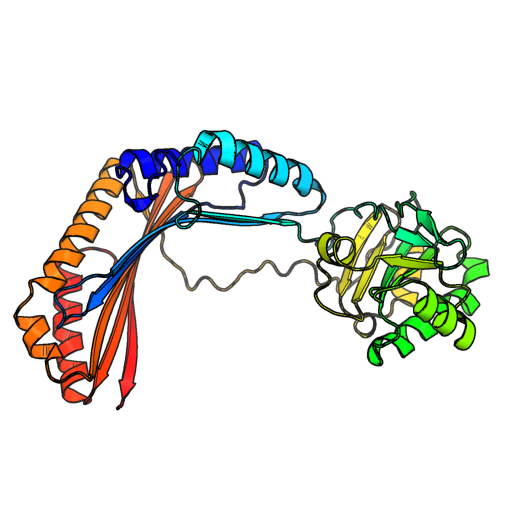2.438 8.633 -7.401 1.00 88.38 173 GLN A N 1
ATOM 1332 C CA . GLN A 1 173 ? 21.970 10.015 -7.579 1.00 88.38 173 GLN A CA 1
ATOM 1333 C C . GLN A 1 173 ? 22.237 10.587 -8.975 1.00 88.38 173 GLN A C 1
ATOM 1335 O O . GLN A 1 173 ? 21.559 11.520 -9.388 1.00 88.38 173 GLN A O 1
ATOM 1340 N N . THR A 1 174 ? 23.254 10.088 -9.682 1.00 90.62 174 THR A N 1
ATOM 1341 C CA . THR A 1 174 ? 23.633 10.583 -11.016 1.00 90.62 174 THR A CA 1
ATOM 1342 C C . THR A 1 174 ? 24.139 9.437 -11.898 1.00 90.62 174 THR A C 1
ATOM 1344 O O . THR A 1 174 ? 24.593 8.418 -11.379 1.00 90.62 174 THR A O 1
ATOM 1347 N N . VAL A 1 175 ? 24.089 9.605 -13.223 1.00 94.06 175 VAL A N 1
ATOM 1348 C CA . VAL A 1 175 ? 24.563 8.627 -14.228 1.00 94.06 175 VAL A CA 1
ATOM 1349 C C . VAL A 1 175 ? 26.085 8.377 -14.203 1.00 94.06 175 VAL A C 1
ATOM 1351 O O . VAL A 1 175 ? 26.492 7.212 -14.239 1.00 94.06 175 VAL A O 1
ATOM 1354 N N . PRO A 1 176 ? 26.966 9.400 -14.113 1.00 95.56 176 PRO A N 1
ATOM 1355 C CA . PRO A 1 176 ? 28.413 9.206 -14.247 1.00 95.56 176 PRO A CA 1
ATOM 1356 C C . PRO A 1 176 ? 29.058 8.146 -13.329 1.00 95.56 176 PRO A C 1
ATOM 1358 O O . PRO A 1 176 ? 29.899 7.385 -13.823 1.00 95.56 176 PRO A O 1
ATOM 1361 N N . PRO A 1 177 ? 28.723 8.035 -12.022 1.00 94.44 177 PRO A N 1
ATOM 1362 C CA . PRO A 1 177 ? 29.272 6.972 -11.179 1.00 94.44 177 PRO A CA 1
ATOM 1363 C C . PRO A 1 177 ? 28.837 5.575 -11.637 1.00 94.44 177 PRO A C 1
ATOM 1365 O O . PRO A 1 177 ? 29.655 4.655 -11.601 1.00 94.44 177 PRO A O 1
ATOM 1368 N N . VAL A 1 178 ? 27.603 5.429 -12.128 1.00 96.12 178 VAL A N 1
ATOM 1369 C CA . VAL A 1 178 ? 27.056 4.161 -12.635 1.00 96.12 178 VAL A CA 1
ATOM 1370 C C . VAL A 1 178 ? 27.841 3.708 -13.857 1.00 96.12 178 VAL A C 1
ATOM 1372 O O . VAL A 1 178 ? 28.398 2.612 -13.859 1.00 96.12 178 VAL A O 1
ATOM 1375 N N . LEU A 1 179 ? 27.983 4.589 -14.852 1.00 97.56 179 LEU A N 1
ATOM 1376 C CA . LEU A 1 179 ? 28.724 4.304 -16.081 1.00 97.56 179 LEU A CA 1
ATOM 1377 C C . LEU A 1 179 ? 30.177 3.914 -15.803 1.00 97.56 179 LEU A C 1
ATOM 1379 O O . LEU A 1 179 ? 30.693 2.948 -16.369 1.00 97.56 179 LEU A O 1
ATOM 1383 N N . LYS A 1 180 ? 30.842 4.649 -14.906 1.00 97.81 180 LYS A N 1
ATOM 1384 C CA . LYS A 1 180 ? 32.216 4.340 -14.502 1.00 97.81 180 LYS A CA 1
ATOM 1385 C C . LYS A 1 180 ? 32.311 2.961 -13.850 1.00 97.81 180 LYS A C 1
ATOM 1387 O O . LYS A 1 180 ? 33.258 2.227 -14.129 1.00 97.81 180 LYS A O 1
ATOM 1392 N N . HIS A 1 181 ? 31.361 2.619 -12.982 1.00 97.94 181 HIS A N 1
ATOM 1393 C CA . HIS A 1 181 ? 31.352 1.348 -12.262 1.00 97.94 181 HIS A CA 1
ATOM 1394 C C . HIS A 1 181 ? 31.084 0.163 -13.193 1.00 97.94 181 HIS A C 1
ATOM 1396 O O . HIS A 1 181 ? 31.842 -0.802 -13.165 1.00 97.94 181 HIS A O 1
ATOM 1402 N N . VAL A 1 182 ? 30.076 0.267 -14.065 1.00 98.00 182 VAL A N 1
ATOM 1403 C CA . VAL A 1 182 ? 29.727 -0.761 -15.062 1.00 98.00 182 VAL A CA 1
ATOM 1404 C C . VAL A 1 182 ? 30.923 -1.081 -15.962 1.00 98.00 182 VAL A C 1
ATOM 1406 O O . VAL A 1 182 ? 31.300 -2.247 -16.078 1.00 98.00 182 VAL A O 1
ATOM 1409 N N . LYS A 1 183 ? 31.594 -0.055 -16.506 1.00 97.81 183 LYS A N 1
ATOM 1410 C CA . LYS A 1 183 ? 32.805 -0.228 -17.332 1.00 97.81 183 LYS A CA 1
ATOM 1411 C C . LYS A 1 183 ? 33.973 -0.831 -16.556 1.00 97.81 183 LYS A C 1
ATOM 1413 O O . LYS A 1 183 ? 34.704 -1.666 -17.072 1.00 97.81 183 LYS A O 1
ATOM 1418 N N . ALA A 1 184 ? 34.169 -0.422 -15.303 1.00 97.75 184 ALA A N 1
ATOM 1419 C CA . ALA A 1 184 ? 35.244 -0.965 -14.473 1.00 97.75 184 ALA A CA 1
ATOM 1420 C C . ALA A 1 184 ? 35.035 -2.449 -14.125 1.00 97.75 184 ALA A C 1
ATOM 1422 O O . ALA A 1 184 ? 36.004 -3.150 -13.832 1.00 97.75 184 ALA A O 1
ATOM 1423 N N . LYS A 1 185 ? 33.783 -2.914 -14.121 1.00 97.62 185 LYS A N 1
ATOM 1424 C CA . LYS A 1 185 ? 33.410 -4.292 -13.792 1.00 97.62 185 LYS A CA 1
ATOM 1425 C C . LYS A 1 185 ? 33.226 -5.200 -15.005 1.00 97.62 185 LYS A C 1
ATOM 1427 O O . LYS A 1 185 ? 33.176 -6.410 -14.810 1.00 97.62 185 LYS A O 1
ATOM 1432 N N . GLY A 1 186 ? 33.161 -4.646 -16.214 1.00 97.38 186 GLY A N 1
ATOM 1433 C CA . GLY A 1 186 ? 32.907 -5.426 -17.424 1.00 97.38 186 GLY A CA 1
ATOM 1434 C C . GLY A 1 186 ? 31.446 -5.876 -17.547 1.00 97.38 186 GLY A C 1
ATOM 1435 O O . GLY A 1 186 ? 31.182 -6.990 -17.988 1.00 97.38 186 GLY A O 1
ATOM 1436 N N . TRP A 1 187 ? 30.493 -5.068 -17.067 1.00 97.81 187 TRP A N 1
ATOM 1437 C CA . TRP A 1 187 ? 29.064 -5.413 -17.042 1.00 97.81 187 TRP A CA 1
ATOM 1438 C C . TRP A 1 187 ? 28.278 -4.871 -18.244 1.00 97.81 187 TRP A C 1
ATOM 1440 O O . TRP A 1 187 ? 27.088 -4.585 -18.128 1.00 97.81 187 TRP A O 1
ATOM 1450 N N . GLU A 1 188 ? 28.928 -4.681 -19.393 1.00 96.19 188 GLU A N 1
ATOM 1451 C CA . GLU A 1 188 ? 28.338 -3.997 -20.551 1.00 96.19 188 GLU A CA 1
ATOM 1452 C C . GLU A 1 188 ? 27.354 -4.844 -21.373 1.00 96.19 188 GLU A C 1
ATOM 1454 O O . GLU A 1 188 ? 26.762 -4.317 -22.312 1.00 96.19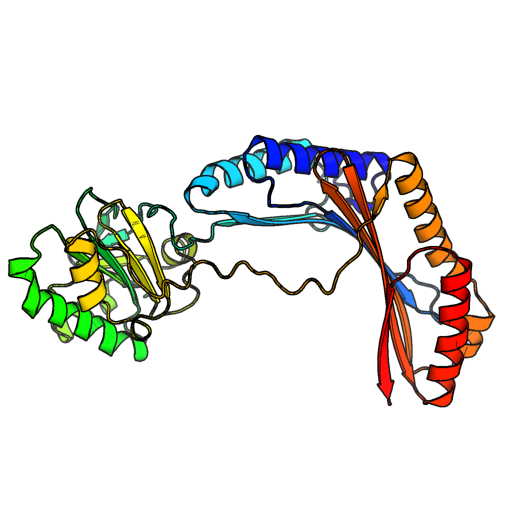 188 GLU A O 1
ATOM 1459 N N . LYS A 1 189 ? 27.169 -6.141 -21.075 1.00 96.31 189 LYS A N 1
ATOM 1460 C CA . LYS A 1 189 ? 26.131 -6.936 -21.761 1.00 96.31 189 LYS A CA 1
ATOM 1461 C C . LYS A 1 189 ? 24.747 -6.709 -21.172 1.00 96.31 189 LYS A C 1
ATOM 1463 O O . LYS A 1 189 ? 23.766 -6.834 -21.899 1.00 96.31 189 LYS A O 1
ATOM 1468 N N . VAL A 1 190 ? 24.672 -6.411 -19.877 1.00 97.19 190 VAL A N 1
ATOM 1469 C CA . VAL A 1 190 ? 23.427 -6.011 -19.214 1.00 97.19 190 VAL A CA 1
ATOM 1470 C C . VAL A 1 190 ? 23.022 -4.628 -19.726 1.00 97.19 190 VAL A C 1
ATOM 1472 O O . VAL A 1 190 ? 23.864 -3.743 -19.875 1.00 97.19 190 VAL A O 1
ATOM 1475 N N . GLU A 1 191 ? 21.733 -4.427 -19.989 1.00 97.12 191 GLU A N 1
ATOM 1476 C CA . GLU A 1 191 ? 21.209 -3.098 -20.306 1.00 97.12 191 GLU A CA 1
ATOM 1477 C C . GLU A 1 191 ? 21.140 -2.283 -19.013 1.00 97.12 191 GLU A C 1
ATOM 1479 O O . GLU A 1 191 ? 20.511 -2.717 -18.050 1.00 97.12 191 GLU A O 1
ATOM 1484 N N . HIS A 1 192 ? 21.768 -1.110 -18.962 1.00 97.12 192 HIS A N 1
ATOM 1485 C CA . HIS A 1 192 ? 21.797 -0.300 -17.744 1.00 97.12 192 HIS A CA 1
ATOM 1486 C C . HIS A 1 192 ? 21.080 1.024 -17.943 1.00 97.12 192 HIS A C 1
ATOM 1488 O O . HIS A 1 192 ? 21.420 1.810 -18.826 1.00 97.12 192 HIS A O 1
ATOM 1494 N N . PHE A 1 193 ? 20.145 1.295 -17.043 1.00 95.25 193 PHE A N 1
ATOM 1495 C CA . PHE A 1 193 ? 19.437 2.559 -16.965 1.00 95.25 193 PHE A CA 1
ATOM 1496 C C . PHE A 1 193 ? 19.593 3.178 -15.580 1.00 95.25 193 PHE A C 1
ATOM 1498 O O . PHE A 1 193 ? 19.891 2.513 -14.586 1.00 95.25 193 PHE A O 1
ATOM 1505 N N . HIS A 1 194 ? 19.364 4.476 -15.514 1.00 92.12 194 HIS A N 1
ATOM 1506 C CA . HIS A 1 194 ? 19.430 5.276 -14.310 1.00 92.12 194 HIS A CA 1
ATOM 1507 C C . HIS A 1 194 ? 18.117 6.027 -14.103 1.00 92.12 194 HIS A C 1
ATOM 1509 O O . HIS A 1 194 ? 17.552 6.573 -15.050 1.00 92.12 194 HIS A O 1
ATOM 1515 N N . ARG A 1 195 ? 17.660 6.104 -12.851 1.00 83.38 195 ARG A N 1
ATOM 1516 C CA . ARG A 1 195 ? 16.552 6.983 -12.456 1.00 83.38 195 ARG A CA 1
ATOM 1517 C C . ARG A 1 195 ? 16.774 7.463 -11.020 1.00 83.38 195 ARG A C 1
ATOM 1519 O O . ARG A 1 195 ? 16.509 6.730 -10.070 1.00 83.38 195 ARG A O 1
ATOM 1526 N N . ALA A 1 196 ? 17.302 8.676 -10.854 1.00 64.56 196 ALA A N 1
ATOM 1527 C CA . ALA A 1 196 ? 17.518 9.273 -9.537 1.00 64.56 196 ALA A CA 1
ATOM 1528 C C . ALA A 1 196 ? 16.207 9.805 -8.929 1.00 64.56 196 ALA A C 1
ATOM 1530 O O . ALA A 1 196 ? 15.478 10.543 -9.580 1.00 64.56 196 ALA A O 1
ATOM 1531 N N . GLY A 1 197 ? 15.955 9.509 -7.648 1.00 57.47 197 GLY A N 1
ATOM 1532 C CA . GLY A 1 197 ? 15.056 10.312 -6.804 1.00 57.47 197 GLY A CA 1
ATOM 1533 C C . GLY A 1 197 ? 13.551 10.277 -7.117 1.00 57.47 197 GLY A C 1
ATOM 1534 O O . GLY A 1 197 ? 12.964 11.331 -7.323 1.00 57.47 197 GLY A O 1
ATOM 1535 N N . SER A 1 198 ? 12.916 9.107 -6.978 1.00 51.12 198 SER A N 1
ATOM 1536 C CA . SER A 1 198 ? 11.458 8.842 -7.047 1.00 51.12 198 SER A CA 1
ATOM 1537 C C . SER A 1 198 ? 10.905 8.610 -8.455 1.00 51.12 198 SER A C 1
ATOM 1539 O O . SER A 1 198 ? 10.727 9.542 -9.233 1.00 51.12 198 SER A O 1
ATOM 1541 N N . SER A 1 199 ? 10.690 7.330 -8.793 1.00 51.66 199 SER A N 1
ATOM 1542 C CA . SER A 1 199 ? 9.444 6.809 -9.404 1.00 51.66 199 SER A CA 1
ATOM 1543 C C . SER A 1 199 ? 9.583 5.367 -9.911 1.00 51.66 199 SER A C 1
ATOM 1545 O O . SER A 1 199 ? 8.635 4.620 -9.764 1.00 51.66 199 SER A O 1
ATOM 1547 N N . SER A 1 200 ? 10.743 4.873 -10.375 1.00 50.41 200 SER A N 1
ATOM 1548 C CA . SER A 1 200 ? 10.847 3.451 -10.798 1.00 50.41 200 SER A CA 1
ATOM 1549 C C . SER A 1 200 ? 10.827 2.472 -9.620 1.00 50.41 200 SER A C 1
ATOM 1551 O O . SER A 1 200 ? 10.192 1.427 -9.707 1.00 50.41 200 SER A O 1
ATOM 1553 N N . SER A 1 201 ? 11.473 2.820 -8.503 1.00 56.00 201 SER A N 1
ATOM 1554 C CA . SER A 1 201 ? 11.407 2.063 -7.249 1.00 56.00 201 SER A CA 1
ATOM 1555 C C . SER A 1 201 ? 10.043 2.171 -6.568 1.00 56.00 201 SER A C 1
ATOM 1557 O O . SER A 1 201 ? 9.619 1.224 -5.931 1.00 56.00 201 SER A O 1
ATOM 1559 N N . GLU A 1 202 ? 9.340 3.297 -6.696 1.00 60.78 202 GLU A N 1
ATOM 1560 C CA . GLU A 1 202 ? 8.000 3.470 -6.117 1.00 60.78 202 GLU A CA 1
ATOM 1561 C C . GLU A 1 202 ? 6.943 2.749 -6.943 1.00 60.78 202 GLU A C 1
ATOM 1563 O O . GLU A 1 202 ? 6.156 1.989 -6.383 1.00 60.78 202 GLU A O 1
ATOM 1568 N N . ASP A 1 203 ? 6.992 2.911 -8.271 1.00 62.88 203 ASP A N 1
ATOM 1569 C CA . ASP A 1 203 ? 6.147 2.173 -9.201 1.00 62.88 203 ASP A CA 1
ATOM 1570 C C . ASP A 1 203 ? 6.314 0.676 -8.977 1.00 62.88 203 ASP A C 1
ATOM 1572 O O . ASP A 1 203 ? 5.299 -0.005 -8.991 1.00 62.88 203 ASP A O 1
ATOM 1576 N N . TYR A 1 204 ? 7.547 0.208 -8.694 1.00 69.81 204 TYR A N 1
ATOM 1577 C CA . TYR A 1 204 ? 7.888 -1.187 -8.392 1.00 69.81 204 TYR A CA 1
ATOM 1578 C C . TYR A 1 204 ? 7.903 -1.611 -6.915 1.00 69.81 204 TYR A C 1
ATOM 1580 O O . TYR A 1 204 ? 8.266 -2.746 -6.610 1.00 69.81 204 TYR A O 1
ATOM 1588 N N . GLY A 1 205 ? 7.484 -0.745 -5.985 1.00 66.56 205 GLY A N 1
ATOM 1589 C CA . GLY A 1 205 ? 7.450 -1.053 -4.547 1.00 66.56 205 GLY A CA 1
ATOM 1590 C C . GLY A 1 205 ? 8.805 -1.439 -3.923 1.00 66.56 205 GLY A C 1
ATOM 1591 O O . GLY A 1 205 ? 8.851 -2.076 -2.868 1.00 66.56 205 GLY A O 1
ATOM 1592 N N . VAL A 1 206 ? 9.919 -1.073 -4.556 1.00 74.94 206 VAL A N 1
ATOM 1593 C CA . VAL A 1 206 ? 11.294 -1.357 -4.138 1.00 74.94 206 VAL A CA 1
ATOM 1594 C C . VAL A 1 206 ? 11.648 -0.520 -2.907 1.00 74.94 206 VAL A C 1
ATOM 1596 O O . VAL A 1 206 ? 11.972 0.663 -2.996 1.00 74.94 206 VAL A O 1
ATOM 1599 N N . LYS A 1 207 ? 11.624 -1.162 -1.734 1.00 71.19 207 LYS A N 1
ATOM 1600 C CA . LYS A 1 207 ? 11.970 -0.552 -0.432 1.00 71.19 207 LYS A CA 1
ATOM 1601 C C . LYS A 1 207 ? 13.464 -0.623 -0.086 1.00 71.19 207 LYS A C 1
ATOM 1603 O O . LYS A 1 207 ? 13.895 -0.052 0.913 1.00 71.19 207 LYS A O 1
ATOM 1608 N N . GLY A 1 208 ? 14.255 -1.335 -0.884 1.00 80.00 208 GLY A N 1
ATOM 1609 C CA . GLY A 1 208 ? 15.692 -1.515 -0.688 1.00 80.00 208 GLY A CA 1
ATOM 1610 C C . GLY A 1 208 ? 16.309 -2.342 -1.813 1.00 80.00 208 GLY A C 1
ATOM 1611 O O . GLY A 1 208 ? 15.587 -3.021 -2.533 1.00 80.00 208 GLY A O 1
ATOM 1612 N N . VAL A 1 209 ? 17.634 -2.276 -1.956 1.00 88.50 209 VAL A N 1
ATOM 1613 C CA . VAL A 1 209 ? 18.407 -3.003 -2.979 1.00 88.50 209 VAL A CA 1
ATOM 1614 C C . VAL A 1 209 ? 19.388 -3.993 -2.326 1.00 88.50 209 VAL A C 1
ATOM 1616 O O . VAL A 1 209 ? 19.878 -3.709 -1.227 1.00 88.50 209 VAL A O 1
ATOM 1619 N N . PRO A 1 210 ? 19.703 -5.136 -2.970 1.00 91.94 210 PRO A N 1
ATOM 1620 C CA . PRO A 1 210 ? 19.264 -5.547 -4.306 1.00 91.94 210 PRO A CA 1
ATOM 1621 C C . PRO A 1 210 ? 17.819 -6.053 -4.325 1.00 91.94 210 PRO A C 1
ATOM 1623 O O . PRO A 1 210 ? 17.354 -6.695 -3.380 1.00 91.94 210 PRO A O 1
ATOM 1626 N N . HIS A 1 211 ? 17.122 -5.781 -5.422 1.00 91.31 211 HIS A N 1
ATOM 1627 C CA . HIS A 1 211 ? 15.738 -6.194 -5.613 1.00 91.31 211 HIS A CA 1
ATOM 1628 C C . HIS A 1 211 ? 15.502 -6.504 -7.082 1.00 91.31 211 HIS A C 1
ATOM 1630 O O . HIS A 1 211 ? 15.871 -5.708 -7.937 1.00 91.31 211 HIS A O 1
ATOM 1636 N N . VAL A 1 212 ? 14.881 -7.639 -7.378 1.00 93.75 212 VAL A N 1
ATOM 1637 C CA . VAL A 1 212 ? 14.591 -8.051 -8.747 1.00 93.75 212 VAL A CA 1
ATOM 1638 C C . VAL A 1 212 ? 13.110 -8.273 -8.967 1.00 93.75 212 VAL A C 1
ATOM 1640 O O . VAL A 1 212 ? 12.375 -8.683 -8.066 1.00 93.75 212 VAL A O 1
ATOM 1643 N N . VAL A 1 213 ? 12.700 -8.052 -10.208 1.00 92.88 213 VAL A N 1
ATOM 1644 C CA . VAL A 1 213 ? 11.367 -8.376 -10.699 1.00 92.88 213 VAL A CA 1
ATOM 1645 C C . VAL A 1 213 ? 11.535 -9.208 -11.959 1.00 92.88 213 VAL A C 1
ATOM 1647 O O . VAL A 1 213 ? 12.238 -8.798 -12.883 1.00 92.88 213 VAL A O 1
ATOM 1650 N N . LEU A 1 214 ? 10.926 -10.394 -11.985 1.00 95.81 214 LEU A N 1
ATOM 1651 C CA . LEU A 1 214 ? 10.955 -11.273 -13.154 1.00 95.81 214 LEU A CA 1
ATOM 1652 C C . LEU A 1 214 ? 9.601 -11.238 -13.852 1.00 95.81 214 LEU A C 1
ATOM 1654 O O . LEU A 1 214 ? 8.572 -11.487 -13.222 1.00 95.81 214 LEU A O 1
ATOM 1658 N N . ILE A 1 215 ? 9.625 -10.973 -15.152 1.00 95.44 215 ILE A N 1
ATOM 1659 C CA . ILE A 1 215 ? 8.457 -10.845 -16.015 1.00 95.44 215 ILE A CA 1
ATOM 1660 C C . ILE A 1 215 ? 8.492 -11.952 -17.070 1.00 95.44 215 ILE A C 1
ATOM 1662 O O . ILE A 1 215 ? 9.514 -12.159 -17.727 1.00 95.44 215 ILE A O 1
ATOM 1666 N N . ASP A 1 216 ? 7.383 -12.672 -17.220 1.00 96.50 216 ASP A N 1
ATOM 1667 C CA . ASP A 1 216 ? 7.238 -13.776 -18.165 1.00 96.50 216 ASP A CA 1
ATOM 1668 C C . ASP A 1 216 ? 7.022 -13.326 -19.619 1.00 96.50 216 ASP A C 1
ATOM 1670 O O . ASP A 1 216 ? 6.924 -12.143 -19.944 1.00 96.50 216 ASP A O 1
ATOM 1674 N N . THR A 1 217 ? 6.911 -14.308 -20.514 1.00 96.31 217 THR A N 1
ATOM 1675 C CA . THR A 1 217 ? 6.702 -14.108 -21.957 1.00 96.31 217 THR A CA 1
ATOM 1676 C C . THR A 1 217 ? 5.379 -13.424 -22.321 1.00 96.31 217 THR A C 1
ATOM 1678 O O . THR A 1 217 ? 5.251 -12.925 -23.441 1.00 96.31 217 THR A O 1
ATOM 1681 N N . ASN A 1 218 ? 4.414 -13.363 -21.400 1.00 92.50 218 ASN A N 1
ATOM 1682 C CA . ASN A 1 218 ? 3.123 -12.693 -21.566 1.00 92.50 218 ASN A CA 1
ATOM 1683 C C . ASN A 1 218 ? 3.094 -11.304 -20.915 1.00 92.50 218 ASN A C 1
ATOM 1685 O O . ASN A 1 218 ? 2.051 -10.651 -20.925 1.00 92.50 218 ASN A O 1
ATOM 1689 N N . GLY A 1 219 ? 4.210 -10.865 -20.333 1.00 91.12 219 GLY A N 1
ATOM 1690 C CA . GLY A 1 219 ? 4.312 -9.582 -19.657 1.00 91.12 219 GLY A CA 1
ATOM 1691 C C . GLY A 1 219 ? 3.802 -9.613 -18.227 1.00 91.12 219 GLY A C 1
ATOM 1692 O O . GLY A 1 219 ? 3.610 -8.548 -17.655 1.00 91.12 219 GLY A O 1
ATOM 1693 N N . LYS A 1 220 ? 3.579 -10.791 -17.631 1.00 90.81 220 LYS A N 1
ATOM 1694 C CA . LYS A 1 220 ? 3.154 -10.924 -16.233 1.00 90.81 220 LYS A CA 1
ATOM 1695 C C . LYS A 1 220 ? 4.340 -11.049 -15.298 1.00 90.81 220 LYS A C 1
ATOM 1697 O O . LYS A 1 220 ? 5.294 -11.771 -15.573 1.00 90.81 220 LYS A O 1
ATOM 1702 N N . ILE A 1 221 ? 4.244 -10.409 -14.146 1.00 90.50 221 ILE A N 1
ATOM 1703 C CA . ILE A 1 221 ? 5.229 -10.533 -13.083 1.00 90.50 221 ILE A CA 1
ATOM 1704 C C . ILE A 1 221 ? 5.075 -11.896 -12.431 1.00 90.50 221 ILE A C 1
ATOM 1706 O O . ILE A 1 221 ? 4.016 -12.259 -11.935 1.00 90.50 221 ILE A O 1
ATOM 1710 N N . VAL A 1 222 ? 6.153 -12.662 -12.419 1.00 91.56 222 VAL A N 1
ATOM 1711 C CA . VAL A 1 222 ? 6.216 -14.006 -11.834 1.00 91.56 222 VAL A CA 1
ATOM 1712 C C . VAL A 1 222 ? 7.185 -14.068 -10.656 1.00 91.56 222 VAL A C 1
ATOM 1714 O O . VAL A 1 222 ? 7.451 -15.143 -10.112 1.00 91.56 222 VAL A O 1
ATOM 1717 N N . TYR A 1 223 ? 7.763 -12.925 -10.280 1.00 91.69 223 TYR A N 1
ATOM 1718 C CA . TYR A 1 223 ? 8.592 -12.777 -9.094 1.00 91.69 223 TYR A CA 1
ATOM 1719 C C . TYR A 1 223 ? 8.829 -11.325 -8.732 1.00 91.69 223 TYR A C 1
ATOM 1721 O O . TYR A 1 223 ? 9.086 -10.513 -9.617 1.00 91.69 223 TYR A O 1
ATOM 1729 N N . ILE A 1 224 ? 8.849 -11.062 -7.432 1.00 87.94 224 ILE A N 1
ATOM 1730 C CA . ILE A 1 224 ? 9.310 -9.819 -6.826 1.00 87.94 224 ILE A CA 1
ATOM 1731 C C . ILE A 1 224 ? 10.106 -10.235 -5.589 1.00 87.94 224 ILE A C 1
ATOM 1733 O O . ILE A 1 224 ? 9.606 -11.017 -4.778 1.00 87.94 224 ILE A O 1
ATOM 1737 N N . GLY A 1 225 ? 11.346 -9.774 -5.439 1.00 87.44 225 GLY A N 1
ATOM 1738 C CA . GLY A 1 225 ? 12.117 -10.082 -4.237 1.00 87.44 225 GLY A CA 1
ATOM 1739 C C . GLY A 1 225 ? 13.625 -10.016 -4.408 1.00 87.44 225 GLY A C 1
ATOM 1740 O O . GLY A 1 225 ? 14.154 -9.365 -5.300 1.00 87.44 225 GLY A O 1
ATOM 1741 N N . HIS A 1 226 ? 14.339 -10.675 -3.501 1.00 91.44 226 HIS A N 1
ATOM 1742 C CA . HIS A 1 226 ? 15.796 -10.645 -3.475 1.00 91.44 226 HIS A CA 1
ATOM 1743 C C . HIS A 1 226 ? 16.391 -11.617 -4.517 1.00 91.44 226 HIS A C 1
ATOM 1745 O O . HIS A 1 226 ? 16.010 -12.789 -4.534 1.00 91.44 226 HIS A O 1
ATOM 1751 N N . PRO A 1 227 ? 17.385 -11.214 -5.335 1.00 92.12 227 PRO A N 1
ATOM 1752 C CA . PRO A 1 227 ? 17.920 -12.059 -6.413 1.00 92.12 227 PRO A CA 1
ATOM 1753 C C . PRO A 1 227 ? 18.473 -13.407 -5.938 1.00 92.12 227 PRO A C 1
ATOM 1755 O O . PRO A 1 227 ? 18.323 -14.414 -6.619 1.00 92.12 227 PRO A O 1
ATOM 1758 N N . ALA A 1 228 ? 19.072 -13.455 -4.744 1.00 89.69 228 ALA A N 1
ATOM 1759 C CA . ALA A 1 228 ? 19.624 -14.693 -4.183 1.00 89.69 228 ALA A CA 1
ATOM 1760 C C . ALA A 1 228 ? 18.566 -15.726 -3.743 1.00 89.69 228 ALA A C 1
ATOM 1762 O O . ALA A 1 228 ? 18.917 -16.868 -3.453 1.00 89.69 228 ALA A O 1
ATOM 1763 N N . SER A 1 229 ? 17.288 -15.346 -3.661 1.00 89.56 229 SER A N 1
ATOM 1764 C CA . SER A 1 229 ? 16.226 -16.248 -3.205 1.00 89.56 229 SER A CA 1
ATOM 1765 C C . SER A 1 229 ? 15.761 -17.218 -4.291 1.00 89.56 229 SER A C 1
ATOM 1767 O O . SER A 1 229 ? 15.041 -18.164 -3.971 1.00 89.56 229 SER A O 1
ATOM 1769 N N . ARG A 1 230 ? 16.164 -17.022 -5.557 1.00 89.75 230 ARG A N 1
ATOM 1770 C CA . ARG A 1 230 ? 15.812 -17.913 -6.671 1.00 89.75 230 ARG A CA 1
ATOM 1771 C C . ARG A 1 230 ? 16.986 -18.179 -7.606 1.00 89.75 230 ARG A C 1
ATOM 1773 O O . ARG A 1 230 ? 17.985 -17.469 -7.617 1.00 89.75 230 ARG A O 1
ATOM 1780 N N . LYS A 1 231 ? 16.845 -19.222 -8.424 1.00 93.75 231 LYS A N 1
ATOM 1781 C CA . LYS A 1 231 ? 17.792 -19.562 -9.492 1.00 93.75 231 LYS A CA 1
ATOM 1782 C C . LYS A 1 231 ? 17.338 -18.896 -10.789 1.00 93.75 231 LYS A C 1
ATOM 1784 O O . LYS A 1 231 ? 16.766 -19.556 -11.652 1.00 93.75 231 LYS A O 1
ATOM 1789 N N . LEU A 1 232 ? 17.579 -17.590 -10.897 1.00 94.62 232 LEU A N 1
ATOM 1790 C CA . LEU A 1 232 ? 17.029 -16.741 -11.962 1.00 94.62 232 LEU A CA 1
ATOM 1791 C C . LEU A 1 232 ? 17.333 -17.258 -13.376 1.00 94.62 232 LEU A C 1
ATOM 1793 O O . LEU A 1 232 ? 16.440 -17.256 -14.214 1.00 94.62 232 LEU A O 1
ATOM 1797 N N . GLU A 1 233 ? 18.535 -17.785 -13.627 1.00 95.88 233 GLU A N 1
ATOM 1798 C CA . GLU A 1 233 ? 18.879 -18.395 -14.921 1.00 95.88 233 GLU A CA 1
ATOM 1799 C C . GLU A 1 233 ? 17.934 -19.552 -15.287 1.00 95.88 233 GLU A C 1
ATOM 1801 O O . GLU A 1 233 ? 17.394 -19.609 -16.391 1.00 95.88 233 GLU A O 1
ATOM 1806 N N . GLN A 1 234 ? 17.678 -20.453 -14.332 1.00 95.62 234 GLN A N 1
ATOM 1807 C CA . GLN A 1 234 ? 16.797 -21.609 -14.524 1.00 95.62 234 GLN A CA 1
ATOM 1808 C C . GLN A 1 234 ? 15.337 -21.181 -14.672 1.00 95.62 234 GLN A C 1
ATOM 1810 O O . GLN A 1 234 ? 14.600 -21.761 -15.473 1.00 95.62 234 GLN A O 1
ATOM 1815 N N . ASP A 1 235 ? 14.922 -20.154 -13.929 1.00 96.06 235 ASP A N 1
ATOM 1816 C CA . ASP A 1 235 ? 13.587 -19.576 -14.055 1.00 96.06 235 ASP A CA 1
ATOM 1817 C C . ASP A 1 235 ? 13.388 -18.983 -15.456 1.00 96.06 235 ASP A C 1
ATOM 1819 O O . ASP A 1 235 ? 12.394 -19.293 -16.109 1.00 96.06 235 ASP A O 1
ATOM 1823 N N . ILE A 1 236 ? 14.350 -18.203 -15.964 1.00 96.88 236 ILE A N 1
ATOM 1824 C CA . ILE A 1 236 ? 14.311 -17.640 -17.323 1.00 96.88 236 ILE A CA 1
ATOM 1825 C C . ILE A 1 236 ? 14.187 -18.762 -18.360 1.00 96.88 236 ILE A C 1
ATOM 1827 O O . ILE A 1 236 ? 13.325 -18.699 -19.237 1.00 96.88 236 ILE A O 1
ATOM 1831 N N . GLU A 1 237 ? 14.984 -19.828 -18.249 1.00 96.44 237 GLU A N 1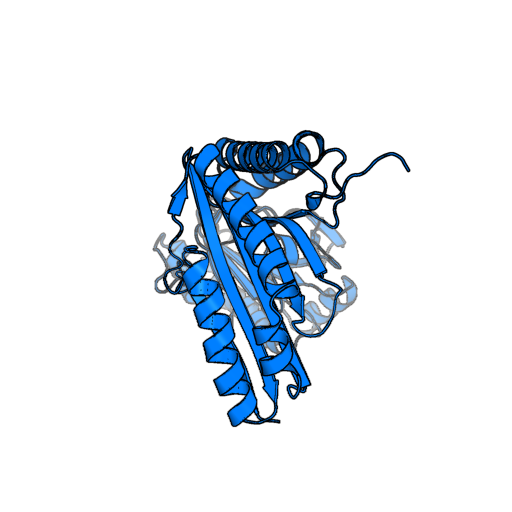
ATOM 1832 C CA . GLU A 1 237 ? 14.881 -20.968 -19.166 1.00 96.44 237 GLU A CA 1
ATOM 1833 C C . GLU A 1 237 ? 13.528 -21.687 -19.099 1.00 96.44 237 GLU A C 1
ATOM 1835 O O . GLU A 1 237 ? 13.036 -22.170 -20.121 1.00 96.44 237 GLU A O 1
ATOM 1840 N N . THR A 1 238 ? 12.933 -21.768 -17.911 1.00 96.06 238 THR A N 1
ATOM 1841 C CA . THR A 1 238 ? 11.608 -22.364 -17.692 1.00 96.06 238 THR A CA 1
ATOM 1842 C C . THR A 1 238 ? 10.525 -21.515 -18.361 1.00 96.06 238 THR A C 1
ATOM 1844 O O . THR A 1 238 ? 9.713 -22.030 -19.131 1.00 96.06 238 THR A O 1
ATOM 1847 N N . LEU A 1 239 ? 10.576 -20.193 -18.178 1.00 96.12 239 LEU A N 1
ATOM 1848 C CA . LEU A 1 239 ? 9.639 -19.253 -18.799 1.00 96.12 239 LEU A CA 1
ATOM 1849 C C . LEU A 1 239 ? 9.745 -19.244 -20.328 1.00 96.12 239 LEU A C 1
ATOM 1851 O O . LEU A 1 239 ? 8.725 -19.185 -21.014 1.00 96.12 239 LEU A O 1
ATOM 1855 N N . LEU A 1 240 ? 10.956 -19.368 -20.882 1.00 95.81 240 LEU A N 1
ATOM 1856 C CA . LEU A 1 240 ? 11.169 -19.476 -22.331 1.00 95.81 240 LEU A CA 1
ATOM 1857 C C . LEU A 1 240 ? 10.569 -20.753 -22.942 1.00 95.81 240 LEU A C 1
ATOM 1859 O O . LEU A 1 240 ? 10.314 -20.785 -24.147 1.00 95.81 240 LEU A O 1
ATOM 1863 N N . LYS A 1 241 ? 10.334 -21.798 -22.137 1.00 94.56 241 LYS A N 1
ATOM 1864 C CA . LYS A 1 241 ? 9.615 -23.018 -22.550 1.00 94.56 241 LYS A CA 1
ATOM 1865 C C . LYS A 1 241 ? 8.093 -22.885 -22.418 1.00 94.56 241 LYS A C 1
ATOM 1867 O O . LYS A 1 241 ? 7.377 -23.792 -22.830 1.00 94.56 241 LYS A O 1
ATOM 1872 N N . GLY A 1 242 ? 7.599 -21.771 -21.872 1.00 87.62 242 GLY A N 1
ATOM 1873 C CA . GLY A 1 242 ? 6.181 -21.556 -21.579 1.00 87.62 242 GLY A CA 1
ATOM 1874 C C . GLY A 1 242 ? 5.698 -22.276 -20.318 1.00 87.62 242 GLY A C 1
ATOM 1875 O O . GLY A 1 242 ? 4.497 -22.470 -20.145 1.00 87.62 242 GLY A O 1
ATOM 1876 N N . GLU A 1 243 ? 6.617 -22.702 -19.450 1.00 90.56 243 GLU A N 1
ATOM 1877 C CA . GLU A 1 243 ? 6.295 -23.404 -18.210 1.00 90.56 243 GLU A CA 1
ATOM 1878 C C . GLU A 1 243 ? 6.121 -22.415 -17.044 1.00 90.56 243 GLU A C 1
ATOM 1880 O O . GLU A 1 243 ? 6.815 -21.401 -16.954 1.00 90.56 243 GLU A O 1
ATOM 1885 N N . ALA A 1 244 ? 5.200 -22.721 -16.126 1.00 84.50 244 ALA A N 1
ATOM 1886 C CA . ALA A 1 244 ? 5.002 -21.936 -14.910 1.00 84.50 244 ALA A CA 1
ATOM 1887 C C . ALA A 1 244 ? 6.094 -22.233 -13.870 1.00 84.50 244 ALA A C 1
ATOM 1889 O O . ALA A 1 244 ? 6.505 -23.382 -13.683 1.00 84.50 244 ALA A O 1
ATOM 1890 N N . LEU A 1 245 ? 6.525 -21.200 -13.146 1.00 87.62 245 LEU A N 1
ATOM 1891 C CA . LEU A 1 245 ? 7.507 -21.343 -12.074 1.00 87.62 245 LEU A CA 1
ATOM 1892 C C . LEU A 1 245 ? 6.887 -22.016 -10.841 1.00 87.62 245 LEU A C 1
ATOM 1894 O O . LEU A 1 245 ? 5.730 -21.780 -10.494 1.00 87.62 245 LEU A O 1
ATOM 1898 N N . LYS A 1 246 ? 7.672 -22.844 -10.147 1.00 77.69 246 LYS A N 1
ATOM 1899 C CA . LYS A 1 246 ? 7.275 -23.471 -8.876 1.00 77.69 246 LYS A CA 1
ATOM 1900 C C . LYS A 1 246 ? 7.759 -22.627 -7.700 1.00 77.69 246 LYS A C 1
ATOM 1902 O O . LYS A 1 246 ? 8.867 -22.108 -7.739 1.00 77.69 246 LYS A O 1
ATOM 1907 N N . GLY A 1 247 ? 6.957 -22.544 -6.636 1.00 63.19 247 GLY A N 1
ATOM 1908 C CA . GLY A 1 247 ? 7.333 -21.809 -5.421 1.00 63.19 247 GLY A CA 1
ATOM 1909 C C . GLY A 1 247 ? 7.290 -20.291 -5.588 1.00 63.19 247 GLY A C 1
ATOM 1910 O O . GLY A 1 247 ? 8.046 -19.578 -4.932 1.00 63.19 247 GLY A O 1
ATOM 1911 N N . VAL A 1 248 ? 6.431 -19.789 -6.479 1.00 56.41 248 VAL A N 1
ATOM 1912 C CA . VAL A 1 248 ? 6.168 -18.356 -6.563 1.00 56.41 248 VAL A CA 1
ATOM 1913 C C . VAL A 1 248 ? 5.352 -17.956 -5.334 1.00 56.41 248 VAL A C 1
ATOM 1915 O O . VAL A 1 248 ? 4.133 -18.087 -5.320 1.00 56.41 248 VAL A O 1
ATOM 1918 N N . ALA A 1 249 ? 6.045 -17.528 -4.278 1.00 42.31 249 ALA A N 1
ATOM 1919 C CA . ALA A 1 249 ? 5.431 -16.830 -3.159 1.00 42.31 249 ALA A CA 1
ATOM 1920 C C . ALA A 1 249 ? 4.891 -15.499 -3.698 1.00 42.31 249 ALA A C 1
ATOM 1922 O O . ALA A 1 249 ? 5.637 -14.573 -4.008 1.00 42.31 249 ALA A O 1
ATOM 1923 N N . GLY A 1 250 ? 3.590 -15.492 -3.942 1.00 36.66 250 GLY A N 1
ATOM 1924 C CA . GLY A 1 250 ? 2.828 -14.406 -4.551 1.00 36.66 250 GLY A CA 1
ATOM 1925 C C . GLY A 1 250 ? 1.338 -14.553 -4.257 1.00 36.66 250 GLY A C 1
ATOM 1926 O O . GLY A 1 250 ? 0.496 -14.153 -5.049 1.00 36.66 250 GLY A O 1
ATOM 1927 N N . GLY A 1 251 ? 1.063 -15.218 -3.144 1.00 29.61 251 GLY A N 1
ATOM 1928 C CA . GLY A 1 251 ? -0.234 -15.543 -2.589 1.00 29.61 251 GLY A CA 1
ATOM 1929 C C . GLY A 1 251 ? 0.006 -15.949 -1.143 1.00 29.61 251 GLY A C 1
ATOM 1930 O O . GLY A 1 251 ? -0.386 -17.030 -0.726 1.00 29.61 251 GLY A O 1
ATOM 1931 N N . GLU A 1 252 ? 0.733 -15.112 -0.400 1.00 25.73 252 GLU A N 1
ATOM 1932 C CA . GLU A 1 252 ? 0.253 -14.841 0.947 1.00 25.73 252 GLU A CA 1
ATOM 1933 C C . GLU A 1 252 ? -1.061 -14.102 0.684 1.00 25.73 252 GLU A C 1
ATOM 1935 O O . GLU A 1 252 ? -1.097 -12.915 0.366 1.00 25.73 252 GLU A O 1
ATOM 1940 N N . GLU A 1 253 ? -2.155 -14.868 0.646 1.00 28.39 253 GLU A N 1
ATOM 1941 C CA . GLU A 1 253 ? -3.355 -14.367 1.285 1.00 28.39 253 GLU A CA 1
ATOM 1942 C C . GLU A 1 253 ? -2.844 -13.946 2.657 1.00 28.39 253 GLU A C 1
ATOM 1944 O O . GLU A 1 253 ? -2.458 -14.796 3.460 1.00 28.39 253 GLU A O 1
ATOM 1949 N N . ASP A 1 254 ? -2.712 -12.636 2.861 1.00 24.70 254 ASP A N 1
ATOM 1950 C CA . ASP A 1 254 ? -2.717 -12.049 4.187 1.00 24.70 254 ASP A CA 1
ATOM 1951 C C . ASP A 1 254 ? -4.092 -12.412 4.791 1.00 24.70 254 ASP A C 1
ATOM 1953 O O . ASP A 1 254 ? -4.961 -11.570 4.995 1.00 24.70 254 ASP A O 1
ATOM 1957 N N . GLU A 1 255 ? -4.304 -13.698 5.088 1.00 28.05 255 GLU A N 1
ATOM 1958 C CA . GLU A 1 255 ? -4.864 -14.113 6.358 1.00 28.05 255 GLU A CA 1
ATOM 1959 C C . GLU A 1 255 ? -3.845 -13.643 7.407 1.00 28.05 255 GLU A C 1
ATOM 1961 O O . GLU A 1 255 ? -3.143 -14.421 8.048 1.00 28.05 255 GLU A O 1
ATOM 1966 N N . GLU A 1 256 ? -3.735 -12.317 7.573 1.00 28.08 256 GLU A N 1
ATOM 1967 C CA . GLU A 1 256 ? -3.537 -11.814 8.912 1.00 28.08 256 GLU A CA 1
ATOM 1968 C C . GLU A 1 256 ? -4.677 -12.444 9.692 1.00 28.08 256 GLU A C 1
ATOM 1970 O O . GLU A 1 256 ? -5.851 -12.216 9.387 1.00 28.08 256 GLU A O 1
ATOM 1975 N N . ASP A 1 257 ? -4.297 -13.319 10.616 1.00 26.94 257 ASP A N 1
ATOM 1976 C CA . ASP A 1 257 ? -5.125 -13.834 11.683 1.00 26.94 257 ASP A CA 1
ATOM 1977 C C . ASP A 1 257 ? -5.827 -12.639 12.360 1.00 26.94 257 ASP A C 1
ATOM 1979 O O . ASP A 1 257 ? -5.390 -12.123 13.394 1.00 26.94 257 ASP A O 1
ATOM 1983 N N . GLU A 1 258 ? -6.934 -12.171 11.771 1.00 33.88 258 GLU A N 1
ATOM 1984 C CA . GLU A 1 258 ? -7.974 -11.433 12.457 1.00 33.88 258 GLU A CA 1
ATOM 1985 C C . GLU A 1 258 ? -8.468 -12.416 13.504 1.00 33.88 258 GLU A C 1
ATOM 1987 O O . GLU A 1 258 ? -9.335 -13.256 13.264 1.00 33.88 258 GLU A O 1
ATOM 1992 N N . GLU A 1 259 ? -7.865 -12.335 14.683 1.00 35.12 259 GLU A N 1
ATOM 1993 C CA . GLU A 1 259 ? -8.372 -12.935 15.894 1.00 35.12 259 GLU A CA 1
ATOM 1994 C C . GLU A 1 259 ? -9.828 -12.454 16.049 1.00 35.12 259 GLU A C 1
ATOM 1996 O O . GLU A 1 259 ? -10.099 -11.339 16.505 1.00 35.12 259 GLU A O 1
ATOM 2001 N N . THR A 1 260 ? -10.747 -13.289 15.554 1.00 35.78 260 THR A N 1
ATOM 2002 C CA . THR A 1 260 ? -12.083 -12.964 15.031 1.00 35.78 260 THR A CA 1
ATOM 2003 C C . THR A 1 260 ? -12.729 -11.749 15.688 1.00 35.78 260 THR A C 1
ATOM 2005 O O . THR A 1 260 ? -13.363 -11.838 16.746 1.00 35.78 260 THR A O 1
ATOM 2008 N N . ALA A 1 261 ? -12.575 -10.594 15.050 1.00 45.66 261 ALA A N 1
ATOM 2009 C CA . ALA A 1 261 ? -13.322 -9.399 15.378 1.00 45.66 261 ALA A CA 1
ATOM 2010 C C . ALA A 1 261 ? -14.768 -9.586 14.889 1.00 45.66 261 ALA A C 1
ATOM 2012 O O . ALA A 1 261 ? -15.047 -9.501 13.697 1.00 45.66 261 ALA A O 1
ATOM 2013 N N . VAL A 1 262 ? -15.704 -9.865 15.800 1.00 55.47 262 VAL A N 1
ATOM 2014 C CA . VAL A 1 262 ? -17.119 -10.052 15.442 1.00 55.47 262 VAL A CA 1
ATOM 2015 C C . VAL A 1 262 ? -17.746 -8.692 15.126 1.00 55.47 262 VAL A C 1
ATOM 2017 O O . VAL A 1 262 ? -18.148 -7.955 16.025 1.00 55.47 262 VAL A O 1
ATOM 2020 N N . PHE A 1 263 ? -17.808 -8.342 13.844 1.00 63.31 263 PHE A N 1
ATOM 2021 C CA . PHE A 1 263 ? -18.627 -7.233 13.361 1.00 63.31 263 PHE A CA 1
ATOM 2022 C C . PHE A 1 263 ? -20.100 -7.650 13.330 1.00 63.31 263 PHE A C 1
ATOM 2024 O O . PHE A 1 263 ? -20.427 -8.717 12.810 1.00 63.31 263 PHE A O 1
ATOM 2031 N N . ASN A 1 264 ? -20.989 -6.797 13.842 1.00 70.56 264 ASN A N 1
ATOM 2032 C CA . ASN A 1 264 ? -22.431 -7.036 13.783 1.00 70.56 264 ASN A CA 1
ATOM 2033 C C . ASN A 1 264 ? -23.059 -6.246 12.632 1.00 70.56 264 ASN A C 1
ATOM 2035 O O . ASN A 1 264 ? -22.753 -5.067 12.451 1.00 70.56 264 ASN A O 1
ATOM 2039 N N . ASP A 1 265 ? -23.938 -6.906 11.876 1.00 75.31 265 ASP A N 1
ATOM 2040 C CA . ASP A 1 265 ? -24.821 -6.272 10.892 1.00 75.31 265 ASP A CA 1
ATOM 2041 C C . ASP A 1 265 ? -25.862 -5.427 11.622 1.00 75.31 265 ASP A C 1
ATOM 2043 O O . ASP A 1 265 ? -26.618 -5.945 12.448 1.00 75.31 265 ASP A O 1
ATOM 2047 N N . VAL A 1 266 ? -25.863 -4.128 11.342 1.00 73.00 266 VAL A N 1
ATOM 2048 C CA . VAL A 1 266 ? -26.721 -3.148 12.004 1.00 73.00 266 VAL A CA 1
ATOM 2049 C C . VAL A 1 266 ? -27.407 -2.268 10.968 1.00 73.00 266 VAL A C 1
ATOM 2051 O O . VAL A 1 266 ? -26.809 -1.825 9.985 1.00 73.00 266 VAL A O 1
ATOM 2054 N N . ASP A 1 267 ? -28.687 -1.979 11.196 1.00 79.50 267 ASP A N 1
ATOM 2055 C CA . ASP A 1 267 ? -29.376 -0.930 10.446 1.00 79.50 267 ASP A CA 1
ATOM 2056 C C . ASP A 1 267 ? -28.985 0.468 10.969 1.00 79.50 267 ASP A C 1
ATOM 2058 O O . ASP A 1 267 ? -28.385 0.614 12.035 1.00 79.50 267 ASP A O 1
ATOM 2062 N N . VAL A 1 268 ? -29.336 1.524 10.227 1.00 74.94 268 VAL A N 1
ATOM 2063 C CA . VAL A 1 268 ? -28.993 2.914 10.592 1.00 74.94 268 VAL A CA 1
ATOM 2064 C C . VAL A 1 268 ? -29.561 3.307 11.962 1.00 74.94 268 VAL A C 1
ATOM 2066 O O . VAL A 1 268 ? -28.908 4.015 12.723 1.00 74.94 268 VAL A O 1
ATOM 2069 N N . THR A 1 269 ? -30.754 2.822 12.317 1.00 78.62 269 THR A N 1
ATOM 2070 C CA . THR A 1 269 ? -31.386 3.140 13.607 1.00 78.62 269 THR A CA 1
ATOM 2071 C C . THR A 1 269 ? -30.628 2.480 14.755 1.00 78.62 269 THR A C 1
ATOM 2073 O O . THR A 1 269 ? -30.348 3.128 15.764 1.00 78.62 269 THR A O 1
ATOM 2076 N N . GLN A 1 270 ? -30.264 1.208 14.598 1.00 78.62 270 GLN A N 1
ATOM 2077 C CA . GLN A 1 270 ? -29.455 0.458 15.557 1.00 78.62 270 GLN A CA 1
ATOM 2078 C C . GLN A 1 270 ? -28.068 1.079 15.708 1.00 78.62 270 GLN A C 1
ATOM 2080 O O . GLN A 1 270 ? -27.604 1.275 16.828 1.00 78.62 270 GLN A O 1
ATOM 2085 N N . LEU A 1 271 ? -27.445 1.475 14.599 1.00 79.00 271 LEU A N 1
ATOM 2086 C CA . LEU A 1 271 ? -26.146 2.127 14.606 1.00 79.00 271 LEU A CA 1
ATOM 2087 C C . LEU A 1 271 ? -26.188 3.454 15.364 1.00 79.00 271 LEU A C 1
ATOM 2089 O O . LEU A 1 271 ? -25.358 3.672 16.239 1.00 79.00 271 LEU A O 1
ATOM 2093 N N . CYS A 1 272 ? -27.187 4.307 15.122 1.00 75.50 272 CYS A N 1
ATOM 2094 C CA . CYS A 1 272 ? -27.367 5.545 15.884 1.00 75.50 272 CYS A CA 1
ATOM 2095 C C . CYS A 1 272 ? -27.589 5.284 17.384 1.00 75.50 272 CYS A C 1
ATOM 2097 O O . CYS A 1 272 ? -27.056 6.011 18.225 1.00 75.50 272 CYS A O 1
ATOM 2099 N N . GLN A 1 273 ? -28.310 4.217 17.747 1.00 78.88 273 GLN A N 1
ATOM 2100 C CA . GLN A 1 273 ? -28.447 3.796 19.146 1.00 78.88 273 GLN A CA 1
ATOM 2101 C C . GLN A 1 273 ? -27.116 3.319 19.741 1.00 78.88 273 GLN A C 1
ATOM 2103 O O . GLN A 1 273 ? -26.833 3.614 20.900 1.00 78.88 273 GLN A O 1
ATOM 2108 N N . GLU A 1 274 ? -26.286 2.609 18.979 1.00 77.62 274 GLU A N 1
ATOM 2109 C CA . GLU A 1 274 ? -24.934 2.233 19.402 1.00 77.62 274 GLU A CA 1
ATOM 2110 C C . GLU A 1 274 ? -24.026 3.454 19.563 1.00 77.62 274 GLU A C 1
ATOM 2112 O O . GLU A 1 274 ? -23.302 3.525 20.555 1.00 77.62 274 GLU A O 1
ATOM 2117 N N . VAL A 1 275 ? -24.101 4.446 18.660 1.00 76.62 275 VAL A N 1
ATOM 2118 C CA . VAL A 1 275 ? -23.379 5.722 18.815 1.00 76.62 275 VAL A CA 1
ATOM 2119 C C . VAL A 1 275 ? -23.786 6.387 20.131 1.00 76.62 275 VAL A C 1
ATOM 2121 O O . VAL A 1 275 ? -22.928 6.839 20.890 1.00 76.62 275 VAL A O 1
ATOM 2124 N N . ALA A 1 276 ? -25.092 6.456 20.408 1.00 79.50 276 ALA A N 1
ATOM 2125 C CA . ALA A 1 276 ? -25.619 7.072 21.619 1.00 79.50 276 ALA A CA 1
ATOM 2126 C C . ALA A 1 276 ? -25.128 6.333 22.870 1.00 79.50 276 ALA A C 1
ATOM 2128 O O . ALA A 1 276 ? -24.536 6.956 23.744 1.00 79.50 276 ALA A O 1
ATOM 2129 N N . LYS A 1 277 ? -25.243 4.998 22.903 1.00 79.25 277 LYS A N 1
ATOM 2130 C CA . LYS A 1 277 ? -24.717 4.169 24.002 1.00 79.25 277 LYS A CA 1
ATOM 2131 C C . LYS A 1 277 ? -23.213 4.343 24.193 1.00 79.25 277 LYS A C 1
ATOM 2133 O O . LYS A 1 277 ? -22.748 4.390 25.325 1.00 79.25 277 LYS A O 1
ATOM 2138 N N . PHE A 1 278 ? -22.450 4.455 23.108 1.00 79.75 278 PHE A N 1
ATOM 2139 C CA . PHE A 1 278 ? -21.013 4.711 23.160 1.00 79.75 278 PHE A CA 1
ATOM 2140 C C . PHE A 1 278 ? -20.709 6.088 23.771 1.00 79.75 278 PHE A C 1
ATOM 2142 O O . PHE A 1 278 ? -19.856 6.198 24.651 1.00 79.75 278 PHE A O 1
ATOM 2149 N N . LYS A 1 279 ? -21.435 7.136 23.355 1.00 79.81 279 LYS A N 1
ATOM 2150 C CA . LYS A 1 279 ? -21.325 8.490 23.926 1.00 79.81 279 LYS A CA 1
ATOM 2151 C C . LYS A 1 279 ? -21.713 8.493 25.416 1.00 79.81 279 LYS A C 1
ATOM 2153 O O . LYS A 1 279 ? -20.969 9.047 26.223 1.00 79.81 279 LYS A O 1
ATOM 2158 N N . ASP A 1 280 ? -22.787 7.803 25.786 1.00 81.81 280 ASP A N 1
ATOM 2159 C CA . ASP A 1 280 ? -23.250 7.667 27.171 1.00 81.81 280 ASP A CA 1
ATOM 2160 C C . ASP A 1 280 ? -22.248 6.892 28.043 1.00 81.81 280 ASP A C 1
ATOM 2162 O O . ASP A 1 280 ? -22.004 7.275 29.187 1.00 81.81 280 ASP A O 1
ATOM 2166 N N . ALA A 1 281 ? -21.615 5.840 27.510 1.00 80.00 281 ALA A N 1
ATOM 2167 C CA . ALA A 1 281 ? -20.591 5.064 28.215 1.00 80.00 281 ALA A CA 1
ATOM 2168 C C . ALA A 1 281 ? -19.369 5.924 28.551 1.00 80.00 281 ALA A C 1
ATOM 2170 O O . ALA A 1 281 ? -18.862 5.879 29.673 1.00 80.00 281 ALA A O 1
ATOM 2171 N N . VAL A 1 282 ? -18.931 6.761 27.605 1.00 78.00 282 VAL A N 1
ATOM 2172 C CA . VAL A 1 282 ? -17.855 7.739 27.824 1.00 78.00 282 VAL A CA 1
ATOM 2173 C C . VAL A 1 282 ? -18.211 8.694 28.966 1.00 78.00 282 VAL A C 1
ATOM 2175 O O . VAL A 1 282 ? -17.398 8.913 29.864 1.00 78.00 282 VAL A O 1
ATOM 2178 N N . GLU A 1 283 ? -19.423 9.253 28.960 1.00 80.50 283 GLU A N 1
A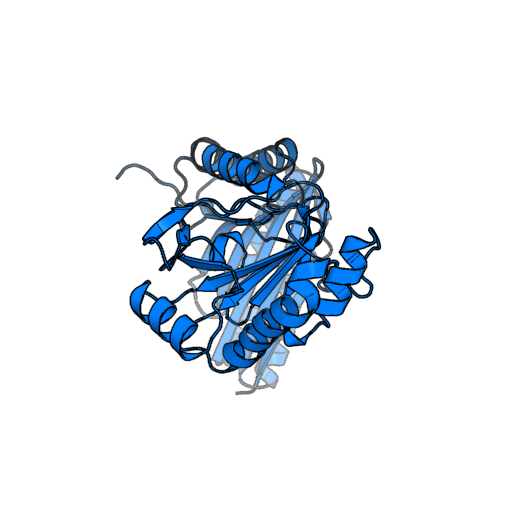TOM 2179 C CA . GLU A 1 283 ? -19.859 10.157 30.027 1.00 80.50 283 GLU A CA 1
ATOM 2180 C C . GLU A 1 283 ? -19.998 9.451 31.380 1.00 80.50 283 GLU A C 1
ATOM 2182 O O . GLU A 1 283 ? -19.648 10.019 32.420 1.00 80.50 283 GLU A O 1
ATOM 2187 N N . GLY A 1 284 ? -20.497 8.215 31.376 1.00 82.12 284 GLY A N 1
ATOM 2188 C CA . GLY A 1 284 ? -20.656 7.394 32.568 1.00 82.12 284 GLY A CA 1
ATOM 2189 C C . GLY A 1 284 ? -19.318 7.080 33.236 1.00 82.12 284 GLY A C 1
ATOM 2190 O O . GLY A 1 284 ? -19.212 7.221 34.454 1.00 82.12 284 GLY A O 1
ATOM 2191 N N . LEU A 1 285 ? -18.279 6.755 32.455 1.00 80.38 285 LEU A N 1
ATOM 2192 C CA . LEU A 1 285 ? -16.924 6.526 32.973 1.00 80.38 285 LEU A CA 1
ATOM 2193 C C . LEU A 1 285 ? -16.391 7.753 33.724 1.00 80.38 285 LEU A C 1
ATOM 2195 O O . LEU A 1 285 ? -15.853 7.616 34.820 1.00 80.38 285 LEU A O 1
ATOM 2199 N N . GLN A 1 286 ? -16.592 8.960 33.185 1.00 76.56 286 GLN A N 1
ATOM 2200 C CA . GLN A 1 286 ? -16.134 10.197 33.828 1.00 76.56 286 GLN A CA 1
ATOM 2201 C C . GLN A 1 286 ? -16.912 10.565 35.098 1.00 76.56 286 GLN A C 1
ATOM 2203 O O . GLN A 1 286 ? -16.384 11.246 35.982 1.00 76.56 286 GLN A O 1
ATOM 2208 N N . LYS A 1 287 ? -18.188 10.184 35.186 1.00 82.75 287 LYS A N 1
ATOM 2209 C CA . LYS A 1 287 ? -19.081 10.561 36.296 1.00 82.75 287 LYS A CA 1
ATOM 2210 C C . LYS A 1 287 ? -19.110 9.517 37.419 1.00 82.75 287 LYS A C 1
ATOM 2212 O O . LYS A 1 287 ? -19.694 9.777 38.467 1.00 82.75 287 LYS A O 1
ATOM 2217 N N . ASN A 1 288 ? -18.481 8.358 37.230 1.00 84.81 288 ASN A N 1
ATOM 2218 C CA . ASN A 1 288 ? -18.519 7.267 38.195 1.00 84.81 288 ASN A CA 1
ATOM 2219 C C . ASN A 1 288 ? -17.551 7.498 39.372 1.00 84.81 288 ASN A C 1
ATOM 2221 O O . ASN A 1 288 ? -16.335 7.329 39.267 1.00 84.81 288 ASN A O 1
ATOM 2225 N N . GLU A 1 289 ? -18.114 7.862 40.523 1.00 83.56 289 GLU A N 1
ATOM 2226 C CA . GLU A 1 289 ? -17.362 8.136 41.753 1.00 83.56 289 GLU A CA 1
ATOM 2227 C C . GLU A 1 289 ? -16.733 6.887 42.392 1.00 83.56 289 GLU A C 1
ATOM 2229 O O . GLU A 1 289 ? -15.739 7.007 43.106 1.00 83.56 289 GLU A O 1
ATOM 2234 N N . GLU A 1 290 ? -17.268 5.687 42.148 1.00 83.56 290 GLU A N 1
ATOM 2235 C CA . GLU A 1 290 ? -16.635 4.441 42.606 1.00 83.56 290 GLU A CA 1
ATOM 2236 C C . GLU A 1 290 ? -15.360 4.160 41.808 1.00 83.56 290 GLU A C 1
ATOM 2238 O O . GLU A 1 290 ? -14.321 3.863 42.396 1.00 83.56 290 GLU A O 1
ATOM 2243 N N . LEU A 1 291 ? -15.409 4.347 40.484 1.00 81.88 291 LEU A N 1
ATOM 2244 C CA . LEU A 1 291 ? -14.252 4.181 39.601 1.00 81.88 291 LEU A CA 1
ATOM 2245 C C . LEU A 1 291 ? -13.126 5.156 39.937 1.00 81.88 291 LEU A C 1
ATOM 2247 O O . LEU A 1 291 ? -11.975 4.741 40.049 1.00 81.88 291 LEU A O 1
ATOM 2251 N N . LYS A 1 292 ? -13.460 6.428 40.181 1.00 84.44 292 LYS A N 1
ATOM 2252 C CA . LYS A 1 292 ? -12.484 7.442 40.612 1.00 84.44 292 LYS A CA 1
ATOM 2253 C C . LYS A 1 292 ? -11.791 7.075 41.918 1.00 84.44 292 LYS A C 1
ATOM 2255 O O . LYS A 1 292 ? -10.602 7.336 42.081 1.00 84.44 292 LYS A O 1
ATOM 2260 N N . LYS A 1 293 ? -12.535 6.499 42.868 1.00 85.25 293 LYS A N 1
ATOM 2261 C CA . LYS A 1 293 ? -11.979 6.057 44.154 1.00 85.25 293 LYS A CA 1
ATOM 2262 C C . LYS A 1 293 ? -11.076 4.843 43.973 1.00 85.25 293 LYS A C 1
ATOM 2264 O O . LYS A 1 293 ? -9.973 4.848 44.509 1.00 85.25 293 LYS A O 1
ATOM 2269 N N . ALA A 1 294 ? -11.516 3.853 43.198 1.00 82.56 294 ALA A N 1
ATOM 2270 C CA . ALA A 1 294 ? -10.743 2.644 42.925 1.00 82.56 294 ALA A CA 1
ATOM 2271 C C . ALA A 1 294 ? -9.429 2.953 42.182 1.00 82.56 294 ALA A C 1
ATOM 2273 O O . ALA A 1 294 ? -8.389 2.382 42.503 1.00 82.56 294 ALA A O 1
ATOM 2274 N N . SER A 1 295 ? -9.443 3.914 41.249 1.00 82.50 295 SER A N 1
ATOM 2275 C CA . SER A 1 295 ? -8.261 4.284 40.461 1.00 82.50 295 SER A CA 1
ATOM 2276 C C . SER A 1 295 ? -7.354 5.334 41.117 1.00 82.50 295 SER A C 1
ATOM 2278 O O . SER A 1 295 ? -6.298 5.665 40.569 1.00 82.50 295 SER A O 1
ATOM 2280 N N . ALA A 1 296 ? -7.719 5.858 42.294 1.00 84.94 296 ALA A N 1
ATOM 2281 C CA . ALA A 1 296 ? -7.062 7.013 42.912 1.00 84.94 296 ALA A CA 1
ATOM 2282 C C . ALA A 1 296 ? -5.555 6.811 43.156 1.00 84.94 296 ALA A C 1
ATOM 2284 O O . ALA A 1 296 ? -4.769 7.747 43.000 1.00 84.94 296 ALA A O 1
ATOM 2285 N N . SER A 1 297 ? -5.150 5.592 43.521 1.00 83.69 297 SER A N 1
ATOM 2286 C CA . SER A 1 297 ? -3.760 5.228 43.830 1.00 83.69 297 SER A CA 1
ATOM 2287 C C . SER A 1 297 ? -2.953 4.757 42.613 1.00 83.69 297 SER A C 1
ATOM 2289 O O . SER A 1 297 ? -1.749 4.520 42.732 1.00 83.69 297 SER A O 1
ATOM 2291 N N . LEU A 1 298 ? -3.579 4.634 41.437 1.00 84.81 298 LEU A N 1
ATOM 2292 C CA . LEU A 1 298 ? -2.899 4.222 40.212 1.00 84.81 298 LEU A CA 1
ATOM 2293 C C . LEU A 1 298 ? -2.034 5.357 39.652 1.00 84.81 298 LEU A C 1
ATOM 2295 O O . LEU A 1 298 ? -2.405 6.530 39.679 1.00 84.81 298 LEU A O 1
ATOM 2299 N N . GLN A 1 299 ? -0.883 5.007 39.086 1.00 83.12 299 GLN A N 1
ATOM 2300 C CA . GLN A 1 299 ? -0.015 5.925 38.349 1.00 83.12 299 GLN A CA 1
ATOM 2301 C C . GLN A 1 299 ? -0.609 6.280 36.979 1.00 83.12 299 GLN A C 1
ATOM 2303 O O . GLN A 1 299 ? -0.549 7.439 36.568 1.00 83.12 299 GLN A O 1
ATOM 2308 N N . ARG A 1 300 ? -1.211 5.304 36.286 1.00 82.38 300 ARG A N 1
ATOM 2309 C CA . ARG A 1 300 ? -1.974 5.501 35.041 1.00 82.38 300 ARG A CA 1
ATOM 2310 C C . ARG A 1 300 ? -3.284 4.734 35.110 1.00 82.38 300 ARG A C 1
ATOM 2312 O O . ARG A 1 300 ? -3.292 3.594 35.563 1.00 82.38 300 ARG A O 1
ATOM 2319 N N . ASP A 1 301 ? -4.356 5.368 34.664 1.00 84.44 301 ASP A N 1
ATOM 2320 C CA . ASP A 1 301 ? -5.720 4.888 34.855 1.00 84.44 301 ASP A CA 1
ATOM 2321 C C . ASP A 1 301 ? -6.651 5.391 33.750 1.00 84.44 301 ASP A C 1
ATOM 2323 O O . ASP A 1 301 ? -7.625 6.089 34.010 1.00 84.44 301 ASP A O 1
ATOM 2327 N N . PHE A 1 302 ? -6.335 5.097 32.493 1.00 84.19 302 PHE A N 1
ATOM 2328 C CA . PHE A 1 302 ? -7.195 5.511 31.389 1.00 84.19 302 PHE A CA 1
ATOM 2329 C C . PHE A 1 302 ? -7.807 4.316 30.675 1.00 84.19 302 PHE A C 1
ATOM 2331 O O . PHE A 1 302 ? -7.173 3.282 30.455 1.00 84.19 302 PHE A O 1
ATOM 2338 N N . VAL A 1 303 ? -9.065 4.498 30.297 1.00 83.69 303 VAL A N 1
ATOM 2339 C CA . VAL A 1 303 ? -9.824 3.586 29.453 1.00 83.69 303 VAL A CA 1
ATOM 2340 C C . VAL A 1 303 ? -9.867 4.194 28.063 1.00 83.69 303 VAL A C 1
ATOM 2342 O O . VAL A 1 303 ? -10.218 5.362 27.902 1.00 83.69 303 VAL A O 1
ATOM 2345 N N . VAL A 1 304 ? -9.491 3.420 27.053 1.00 83.31 304 VAL A N 1
ATOM 2346 C CA . VAL A 1 304 ? -9.657 3.798 25.653 1.00 83.31 304 VAL A CA 1
ATOM 2347 C C . VAL A 1 304 ? -10.855 3.040 25.112 1.00 83.31 304 VAL A C 1
ATOM 2349 O O . VAL A 1 304 ? -10.828 1.815 25.053 1.00 83.31 304 VAL A O 1
ATOM 2352 N N . LEU A 1 305 ? -11.903 3.762 24.733 1.00 82.81 305 LEU A N 1
ATOM 2353 C CA . LEU A 1 305 ? -13.041 3.203 24.016 1.00 82.81 305 LEU A CA 1
ATOM 2354 C C . LEU A 1 305 ? -12.832 3.448 22.526 1.00 82.81 305 LEU A C 1
ATOM 2356 O O . LEU A 1 305 ? -12.589 4.585 22.116 1.00 82.81 305 LEU A O 1
ATOM 2360 N N . VAL A 1 306 ? -12.906 2.383 21.737 1.00 85.31 306 VAL A N 1
ATOM 2361 C CA . VAL A 1 306 ? -12.756 2.419 20.283 1.00 85.31 306 VAL A CA 1
ATOM 2362 C C . VAL A 1 306 ? -14.033 1.890 19.660 1.00 85.31 306 VAL A C 1
ATOM 2364 O O . VAL A 1 306 ? -14.544 0.850 20.069 1.00 85.31 306 VAL A O 1
ATOM 2367 N N . ARG A 1 307 ? -14.552 2.594 18.664 1.00 87.50 307 ARG A N 1
ATOM 2368 C CA . ARG A 1 307 ? -15.632 2.108 17.820 1.00 87.50 307 ARG A CA 1
ATOM 2369 C C . ARG A 1 307 ? -15.220 2.217 16.367 1.00 87.50 307 ARG A C 1
ATOM 2371 O O . ARG A 1 307 ? -14.753 3.262 15.921 1.00 87.50 307 ARG A O 1
ATOM 2378 N N . GLU A 1 308 ? -15.444 1.137 15.640 1.00 89.62 308 GLU A N 1
ATOM 2379 C CA . GLU A 1 308 ? -15.237 1.078 14.205 1.00 89.62 308 GLU A CA 1
ATOM 2380 C C . GLU A 1 308 ? -16.563 0.814 13.506 1.00 89.62 308 GLU A C 1
ATOM 2382 O O . GLU A 1 308 ? -17.347 -0.044 13.917 1.00 89.62 308 GLU A O 1
ATOM 2387 N N . THR A 1 309 ? -16.821 1.551 12.433 1.00 89.38 309 THR A N 1
ATOM 2388 C CA . THR A 1 309 ? -17.995 1.349 11.584 1.00 89.38 309 THR A CA 1
ATOM 2389 C C . THR A 1 309 ? -17.552 1.296 10.133 1.00 89.38 309 THR A C 1
ATOM 2391 O O . THR A 1 309 ? -16.971 2.259 9.641 1.00 89.38 309 THR A O 1
ATOM 2394 N N . LYS A 1 310 ? -17.852 0.200 9.437 1.00 89.81 310 LYS A N 1
ATOM 2395 C CA . LYS A 1 310 ? -17.614 0.037 7.996 1.00 89.81 310 LYS A CA 1
ATOM 2396 C C . LYS A 1 310 ? -18.931 -0.182 7.255 1.00 89.81 310 LYS A C 1
ATOM 2398 O O . LYS A 1 310 ? -19.930 -0.568 7.860 1.00 89.81 310 LYS A O 1
ATOM 2403 N N . PHE A 1 311 ? -18.936 0.073 5.952 1.00 86.25 311 PHE A N 1
ATOM 2404 C CA . PHE A 1 311 ? -20.069 -0.226 5.078 1.00 86.25 311 PHE A CA 1
ATOM 2405 C C . PHE A 1 311 ? -19.650 -1.285 4.062 1.00 86.25 311 PHE A C 1
ATOM 2407 O O . PHE A 1 311 ? -18.674 -1.100 3.338 1.00 86.25 311 PHE A O 1
ATOM 2414 N N . ASP A 1 312 ? -20.368 -2.403 4.022 1.00 78.75 312 ASP A N 1
ATOM 2415 C CA . ASP A 1 312 ? -20.054 -3.511 3.128 1.00 78.75 312 ASP A CA 1
ATOM 2416 C C . ASP A 1 312 ? -21.323 -4.185 2.603 1.00 78.75 312 ASP A C 1
ATOM 2418 O O . ASP A 1 312 ? -22.254 -4.449 3.359 1.00 78.75 312 ASP A O 1
ATOM 2422 N N . ASN A 1 313 ? -21.372 -4.458 1.296 1.00 77.56 313 ASN A N 1
ATOM 2423 C CA . ASN A 1 313 ? -22.487 -5.138 0.625 1.00 77.56 313 ASN A CA 1
ATOM 2424 C C . ASN A 1 313 ? -23.889 -4.619 1.015 1.00 77.56 313 ASN A C 1
ATOM 2426 O O . ASN A 1 313 ? -24.821 -5.394 1.231 1.00 77.56 313 ASN A O 1
ATOM 2430 N N . GLY A 1 314 ? -24.045 -3.293 1.105 1.00 78.81 314 GLY A N 1
ATOM 2431 C CA . GLY A 1 314 ? -25.323 -2.650 1.428 1.00 78.81 314 GLY A CA 1
ATOM 2432 C C . GLY A 1 314 ? -25.655 -2.585 2.922 1.00 78.81 314 GLY A C 1
ATOM 2433 O O . GLY A 1 314 ? -26.760 -2.170 3.270 1.00 78.81 314 GLY A O 1
ATOM 2434 N N . LYS A 1 315 ? -24.730 -2.992 3.794 1.00 84.81 315 LYS A N 1
ATOM 2435 C CA . LYS A 1 315 ? -24.933 -3.121 5.239 1.00 84.81 315 LYS A CA 1
ATOM 2436 C C . LYS A 1 315 ? -23.906 -2.314 6.016 1.00 84.81 315 LYS A C 1
ATOM 2438 O O . LYS A 1 315 ? -22.752 -2.209 5.600 1.00 84.81 315 LYS A O 1
ATOM 2443 N N . TYR A 1 316 ? -24.315 -1.776 7.161 1.00 84.81 316 TYR A N 1
ATOM 2444 C CA . TYR A 1 316 ? -23.372 -1.212 8.119 1.00 84.81 316 TYR A CA 1
ATOM 2445 C C . TYR A 1 316 ? -22.911 -2.309 9.070 1.00 84.81 316 TYR A C 1
ATOM 2447 O O . TYR A 1 316 ? -23.705 -3.093 9.582 1.00 84.81 316 TYR A O 1
ATOM 2455 N N . LEU A 1 317 ? -21.606 -2.352 9.292 1.00 84.31 317 LEU A N 1
ATOM 2456 C CA . LEU A 1 317 ? -20.954 -3.286 10.189 1.00 84.31 317 LEU A CA 1
ATOM 2457 C C . LEU A 1 317 ? -20.268 -2.477 11.284 1.00 84.31 317 LEU A C 1
ATOM 2459 O O . LEU A 1 317 ? -19.401 -1.651 10.993 1.00 84.31 317 LEU A O 1
ATOM 2463 N N . SER A 1 318 ? -20.659 -2.712 12.532 1.00 83.75 318 SER A N 1
ATOM 2464 C CA . SER A 1 318 ? -20.176 -1.965 13.696 1.00 83.75 318 SER A CA 1
ATOM 2465 C C . SER A 1 318 ? -19.485 -2.891 14.690 1.00 83.75 318 SER A C 1
ATOM 2467 O O . SER A 1 318 ? -19.882 -4.047 14.876 1.00 83.75 318 SER A O 1
ATOM 2469 N N . LYS A 1 319 ? -18.429 -2.376 15.316 1.00 83.38 319 LYS A N 1
ATOM 2470 C CA . LYS A 1 319 ? -17.660 -3.047 16.360 1.00 83.38 319 LYS A CA 1
ATOM 2471 C C . LYS A 1 319 ? -17.242 -2.031 17.413 1.00 83.38 319 LYS A C 1
ATOM 2473 O O . LYS A 1 319 ? -16.857 -0.911 17.085 1.00 83.38 319 LYS A O 1
ATOM 2478 N N . VAL A 1 320 ? -17.274 -2.448 18.677 1.00 78.38 320 VAL A N 1
ATOM 2479 C CA . VAL A 1 320 ? -16.814 -1.640 19.809 1.00 78.38 320 VAL A CA 1
ATOM 2480 C C . VAL A 1 320 ? -15.805 -2.438 20.627 1.00 78.38 320 VAL A C 1
ATOM 2482 O O . VAL A 1 320 ? -16.048 -3.584 20.997 1.00 78.38 320 VAL A O 1
ATOM 2485 N N . GLU A 1 321 ? -14.673 -1.819 20.928 1.00 79.19 321 GLU A N 1
ATOM 2486 C CA . GLU A 1 321 ? -13.612 -2.375 21.758 1.00 79.19 321 GLU A CA 1
ATOM 2487 C C . GLU A 1 321 ? -13.281 -1.432 22.900 1.00 79.19 321 GLU A C 1
ATOM 2489 O O . GLU A 1 321 ? -13.436 -0.211 22.809 1.00 79.19 321 GLU A O 1
ATOM 2494 N N . ASN A 1 322 ? -12.775 -2.004 23.985 1.00 77.69 322 ASN A N 1
ATOM 2495 C CA . ASN A 1 322 ? -12.218 -1.229 25.074 1.00 77.69 322 ASN A CA 1
ATOM 2496 C C . ASN A 1 322 ? -10.822 -1.737 25.436 1.00 77.69 322 ASN A C 1
ATOM 2498 O O . ASN A 1 322 ? -10.592 -2.923 25.680 1.00 77.69 322 ASN A O 1
ATOM 2502 N N . ILE A 1 323 ? -9.881 -0.802 25.501 1.00 76.81 323 ILE A N 1
ATOM 2503 C CA . ILE A 1 323 ? -8.502 -1.046 25.904 1.00 76.81 323 ILE A CA 1
ATOM 2504 C C . ILE A 1 323 ? -8.283 -0.322 27.228 1.00 76.81 323 ILE A C 1
ATOM 2506 O O . ILE A 1 323 ? -8.258 0.907 27.290 1.00 76.81 323 ILE A O 1
ATOM 2510 N N . ASN A 1 324 ? -8.110 -1.088 28.297 1.00 78.19 324 ASN A N 1
ATOM 2511 C CA . ASN A 1 324 ? -7.891 -0.561 29.638 1.00 78.19 324 ASN A CA 1
ATOM 2512 C C . ASN A 1 324 ? -6.389 -0.505 29.928 1.00 78.19 324 ASN A C 1
ATOM 2514 O O . ASN A 1 324 ? -5.706 -1.532 29.849 1.00 78.19 324 ASN A O 1
ATOM 2518 N N . VAL A 1 325 ? -5.872 0.671 30.292 1.00 78.56 325 VAL A N 1
ATOM 2519 C CA . VAL A 1 325 ? -4.461 0.859 30.651 1.00 78.56 325 VAL A CA 1
ATOM 2520 C C . VAL A 1 325 ? -4.357 1.282 32.110 1.00 78.56 325 VAL A C 1
ATOM 2522 O O . VAL A 1 325 ? -4.616 2.437 32.456 1.00 78.56 325 VAL A O 1
ATOM 2525 N N . LEU A 1 326 ? -3.953 0.329 32.955 1.00 80.12 326 LEU A N 1
ATOM 2526 C CA . LEU A 1 326 ? -3.792 0.515 34.396 1.00 80.12 326 LEU A CA 1
ATOM 2527 C C . LEU A 1 326 ? -2.338 0.249 34.808 1.00 80.12 326 LEU A C 1
ATOM 2529 O O . LEU A 1 326 ? -1.774 -0.797 34.484 1.00 80.12 326 LEU A O 1
ATOM 2533 N N . VAL A 1 327 ? -1.734 1.181 35.542 1.00 80.19 327 VAL A N 1
ATOM 2534 C CA . VAL A 1 327 ? -0.365 1.061 36.071 1.00 80.19 327 VAL A CA 1
ATOM 2535 C C . VAL A 1 327 ? -0.368 1.472 37.535 1.00 80.19 327 VAL A C 1
ATOM 2537 O O . VAL A 1 327 ? -0.791 2.581 37.852 1.00 80.19 327 VAL A O 1
ATOM 2540 N N . GLY A 1 328 ? 0.094 0.601 38.430 1.00 82.62 328 GLY A N 1
ATOM 2541 C CA . GLY A 1 328 ? 0.106 0.851 39.872 1.00 82.62 328 GLY A CA 1
ATOM 2542 C C . GLY A 1 328 ? 0.323 -0.417 40.698 1.00 82.62 328 GLY A C 1
ATOM 2543 O O . GLY A 1 328 ? 0.746 -1.446 40.171 1.00 82.62 328 GLY A O 1
ATOM 2544 N N . GLY A 1 329 ? 0.039 -0.336 42.000 1.00 80.94 329 GLY A N 1
ATOM 2545 C CA . GLY A 1 329 ? 0.120 -1.484 42.906 1.00 80.94 329 GLY A CA 1
ATOM 2546 C C . GLY A 1 329 ? -0.910 -2.565 42.564 1.00 80.94 329 GLY A C 1
ATOM 2547 O O . GLY A 1 329 ? -2.038 -2.255 42.190 1.00 80.94 329 GLY A O 1
ATOM 2548 N N . GLU A 1 330 ? -0.528 -3.834 42.720 1.00 83.12 330 GLU A N 1
ATOM 2549 C CA . GLU A 1 330 ? -1.312 -5.004 42.290 1.00 83.12 330 GLU A CA 1
ATOM 2550 C C . GLU A 1 330 ? -2.741 -5.016 42.849 1.00 83.12 330 GLU A C 1
ATOM 2552 O O . GLU A 1 330 ? -3.692 -5.167 42.088 1.00 83.12 330 GLU A O 1
ATOM 2557 N N . THR A 1 331 ? -2.913 -4.743 44.145 1.00 83.31 331 THR A N 1
ATOM 2558 C CA . THR A 1 331 ? -4.238 -4.659 44.779 1.00 83.31 331 THR A CA 1
ATOM 2559 C C . THR A 1 331 ? -5.122 -3.583 44.143 1.00 83.31 331 THR A C 1
ATOM 2561 O O . THR A 1 331 ? -6.270 -3.854 43.812 1.00 83.31 331 THR A O 1
ATOM 2564 N N . ALA A 1 332 ? -4.578 -2.389 43.897 1.00 80.06 332 ALA A N 1
ATOM 2565 C CA . ALA A 1 332 ? -5.329 -1.278 43.311 1.00 80.06 332 ALA A CA 1
ATOM 2566 C C . ALA A 1 332 ? -5.721 -1.541 41.846 1.00 80.06 332 ALA A C 1
ATOM 2568 O O . ALA A 1 332 ? -6.787 -1.118 41.392 1.00 80.06 332 ALA A O 1
ATOM 2569 N N . VAL A 1 333 ? -4.865 -2.250 41.101 1.00 83.81 333 VAL A N 1
ATOM 2570 C CA . VAL A 1 333 ? -5.161 -2.675 39.728 1.00 83.81 333 VAL A CA 1
ATOM 2571 C C . VAL A 1 333 ? -6.306 -3.687 39.712 1.00 83.81 333 VAL A C 1
ATOM 2573 O O . VAL A 1 333 ? -7.234 -3.521 38.922 1.00 83.81 333 VAL A O 1
ATOM 2576 N N . GLU A 1 334 ? -6.270 -4.707 40.573 1.00 84.50 334 GLU A N 1
ATOM 2577 C CA . GLU A 1 334 ? -7.330 -5.723 40.633 1.00 84.50 334 GLU A CA 1
ATOM 2578 C C . GLU A 1 334 ? -8.665 -5.147 41.127 1.00 84.50 334 GLU A C 1
ATOM 2580 O O . GLU A 1 334 ? -9.709 -5.445 40.549 1.00 84.50 334 GLU A O 1
ATOM 2585 N N . GLU A 1 335 ? -8.649 -4.245 42.111 1.00 84.12 335 GLU A N 1
ATOM 2586 C CA . GLU A 1 335 ? -9.855 -3.525 42.543 1.00 84.12 335 GLU A CA 1
ATOM 2587 C C . GLU A 1 335 ? -10.451 -2.689 41.399 1.00 84.12 335 GLU A C 1
ATOM 2589 O O . GLU A 1 335 ? -11.639 -2.804 41.087 1.00 84.12 335 GLU A O 1
ATOM 2594 N N . SER A 1 336 ? -9.623 -1.900 40.705 1.00 83.62 336 SER A N 1
ATOM 2595 C CA . SER A 1 336 ? -10.069 -1.081 39.570 1.00 83.62 336 SER A CA 1
ATOM 2596 C C . SER A 1 336 ? -10.642 -1.925 38.430 1.00 83.62 336 SER A C 1
ATOM 2598 O O . SER A 1 336 ? -11.645 -1.538 37.830 1.00 83.62 336 SER A O 1
ATOM 2600 N N . LYS A 1 337 ? -10.056 -3.098 38.148 1.00 84.81 337 LYS A N 1
ATOM 2601 C CA . LYS A 1 337 ? -10.558 -4.030 37.127 1.00 84.81 337 LYS A CA 1
ATOM 2602 C C . LYS A 1 337 ? -12.004 -4.439 37.376 1.00 84.81 337 LYS A C 1
ATOM 2604 O O . LYS A 1 337 ? -12.810 -4.385 36.450 1.00 84.81 337 LYS A O 1
ATOM 2609 N N . VAL A 1 338 ? -12.334 -4.812 38.613 1.00 85.19 338 VAL A N 1
ATOM 2610 C CA . VAL A 1 338 ? -13.685 -5.257 38.987 1.00 85.19 338 VAL A CA 1
ATOM 2611 C C . VAL A 1 338 ? -14.708 -4.149 38.748 1.00 85.19 338 VAL A C 1
ATOM 2613 O O . VAL A 1 338 ? -15.752 -4.397 38.146 1.00 85.19 338 VAL A O 1
ATOM 2616 N N . HIS A 1 339 ? -14.403 -2.918 39.165 1.00 83.44 339 HIS A N 1
ATOM 2617 C CA . HIS A 1 339 ? -15.318 -1.792 38.976 1.00 83.44 339 HIS A CA 1
ATOM 2618 C C . HIS A 1 339 ? -15.476 -1.402 37.499 1.00 83.44 339 HIS A C 1
ATOM 2620 O O . HIS A 1 339 ? -16.590 -1.095 37.072 1.00 83.44 339 HIS A O 1
ATOM 2626 N N . ILE A 1 340 ? -14.395 -1.432 36.710 1.00 82.00 340 ILE A N 1
ATOM 2627 C CA . ILE A 1 340 ? -14.442 -1.115 35.272 1.00 82.00 340 ILE A CA 1
ATOM 2628 C C . ILE A 1 340 ? -15.238 -2.184 34.525 1.00 82.00 340 ILE A C 1
ATOM 2630 O O . ILE A 1 340 ? -16.114 -1.838 33.739 1.00 82.00 340 ILE A O 1
ATOM 2634 N N . GLN A 1 341 ? -14.982 -3.469 34.791 1.00 81.50 341 GLN A N 1
ATOM 2635 C CA . GLN A 1 341 ? -15.708 -4.554 34.133 1.00 81.50 341 GLN A CA 1
ATOM 2636 C C . GLN A 1 341 ? -17.200 -4.490 34.459 1.00 81.50 341 GLN A C 1
ATOM 2638 O O . GLN A 1 341 ? -18.020 -4.514 33.549 1.00 81.50 341 GLN A O 1
ATOM 2643 N N . LYS A 1 342 ? -17.548 -4.289 35.736 1.00 81.94 342 LYS A N 1
ATOM 2644 C CA . LYS A 1 342 ? -18.940 -4.118 36.163 1.00 81.94 342 LYS A CA 1
ATOM 2645 C C . LYS A 1 342 ? -19.631 -2.972 35.416 1.00 81.94 342 LYS A C 1
ATOM 2647 O O . LYS A 1 342 ? -20.739 -3.144 34.924 1.00 81.94 342 LYS A O 1
ATOM 2652 N N . PHE A 1 343 ? -18.967 -1.820 35.297 1.00 80.00 343 PHE A N 1
ATOM 2653 C CA . PHE A 1 343 ? -19.506 -0.679 34.555 1.00 80.00 343 PHE A CA 1
ATOM 2654 C C . PHE A 1 343 ? -19.754 -1.006 33.072 1.00 80.00 343 PHE A C 1
ATOM 2656 O O . PHE A 1 343 ? -20.768 -0.598 32.508 1.00 80.00 343 PHE A O 1
ATOM 2663 N N . LEU A 1 344 ? -18.834 -1.731 32.432 1.00 75.38 344 LEU A N 1
ATOM 2664 C CA . LEU A 1 344 ? -18.953 -2.101 31.021 1.00 75.38 344 LEU A CA 1
ATOM 2665 C C . LEU A 1 344 ? -20.057 -3.140 30.787 1.00 75.38 344 LEU A C 1
ATOM 2667 O O . LEU A 1 344 ? -20.804 -3.017 29.814 1.00 75.38 344 LEU A O 1
ATOM 2671 N N . ASP A 1 345 ? -20.200 -4.108 31.695 1.00 75.38 345 ASP A N 1
ATOM 2672 C CA . ASP A 1 345 ? -21.257 -5.124 31.654 1.00 75.38 345 ASP A CA 1
ATOM 2673 C C . ASP A 1 345 ? -22.652 -4.476 31.753 1.00 75.38 345 ASP A C 1
ATOM 2675 O O . ASP A 1 345 ? -23.570 -4.835 31.008 1.00 75.38 345 ASP A O 1
ATOM 2679 N N . ASP A 1 346 ? -22.798 -3.458 32.612 1.00 70.69 346 ASP A N 1
ATOM 2680 C CA . ASP A 1 346 ? -24.044 -2.699 32.787 1.00 70.69 346 ASP A CA 1
ATOM 2681 C C . ASP A 1 346 ? -24.467 -1.956 31.504 1.00 70.69 346 ASP A C 1
ATOM 2683 O O . ASP A 1 346 ? -25.661 -1.766 31.251 1.00 70.69 346 ASP A O 1
ATOM 2687 N N . PHE A 1 347 ? -23.508 -1.582 30.651 1.00 66.44 347 PHE A N 1
ATOM 2688 C CA . PHE A 1 347 ? -23.776 -0.859 29.407 1.00 66.44 347 PHE A CA 1
ATOM 2689 C C . PHE A 1 347 ? -24.299 -1.740 28.259 1.00 66.44 347 PHE A C 1
ATOM 2691 O O . PHE A 1 347 ? -24.748 -1.200 27.243 1.00 66.44 347 PHE A O 1
ATOM 2698 N N . LYS A 1 348 ? -24.296 -3.079 28.399 1.00 58.19 348 LYS A N 1
ATOM 2699 C CA . LYS A 1 348 ? -24.788 -4.050 27.392 1.00 58.19 348 LYS A CA 1
ATOM 2700 C C . LYS A 1 348 ? -24.288 -3.804 25.956 1.00 58.19 348 LYS A C 1
ATOM 2702 O O . LYS A 1 348 ? -24.972 -4.154 24.992 1.00 58.19 348 LYS A O 1
ATOM 2707 N N . GLY A 1 349 ? -23.130 -3.171 25.792 1.00 57.16 349 GLY A N 1
ATOM 2708 C CA . GLY A 1 349 ? -22.406 -3.172 24.525 1.00 57.16 349 GLY A CA 1
ATOM 2709 C C . GLY A 1 349 ? -21.571 -4.444 24.470 1.00 57.16 349 GLY A C 1
ATOM 2710 O O . GLY A 1 349 ? -21.064 -4.883 25.498 1.00 57.16 349 GLY A O 1
ATOM 2711 N N . ASN A 1 350 ? -21.427 -5.065 23.306 1.00 56.44 350 ASN A N 1
ATOM 2712 C CA . ASN A 1 350 ? -20.530 -6.211 23.131 1.00 56.44 350 ASN A CA 1
ATOM 2713 C C . ASN A 1 350 ? -19.056 -5.746 23.195 1.00 56.44 350 ASN A C 1
ATOM 2715 O O . ASN A 1 350 ? -18.350 -5.774 22.193 1.00 56.44 350 ASN A O 1
ATOM 2719 N N . PHE A 1 351 ? -18.605 -5.253 24.353 1.00 63.97 351 PHE A N 1
ATOM 2720 C CA . PHE A 1 351 ? -17.266 -4.709 24.564 1.00 63.97 351 PHE A CA 1
ATOM 2721 C C . PHE A 1 351 ? -16.251 -5.846 24.745 1.00 63.97 351 PHE A C 1
ATOM 2723 O O . PHE A 1 351 ? -16.193 -6.479 25.803 1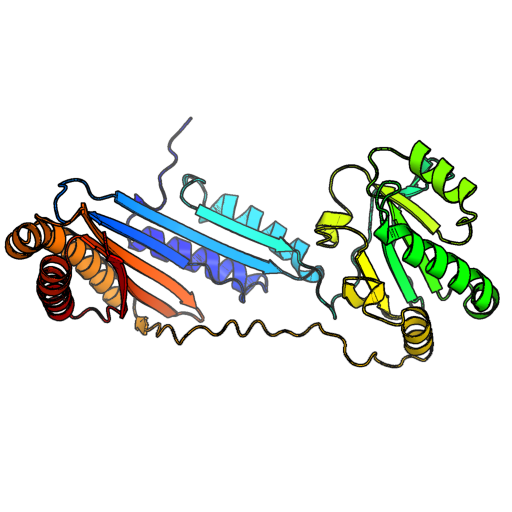.00 63.97 351 PHE A O 1
ATOM 2730 N N . LYS A 1 352 ? -15.408 -6.101 23.734 1.00 66.94 352 LYS A N 1
ATOM 2731 C CA . LYS A 1 352 ? -14.225 -6.965 23.906 1.00 66.94 352 LYS A CA 1
ATOM 2732 C C . LYS A 1 352 ? -13.181 -6.196 24.726 1.00 66.94 352 LYS A C 1
ATOM 2734 O O . LYS A 1 352 ? -12.565 -5.254 24.227 1.00 66.94 352 LYS A O 1
ATOM 2739 N N . SER A 1 353 ? -12.992 -6.610 25.981 1.00 68.31 353 SER A N 1
ATOM 2740 C CA . SER A 1 353 ? -12.055 -5.979 26.919 1.00 68.31 353 SER A CA 1
ATOM 2741 C C . SER A 1 353 ? -10.634 -6.493 26.763 1.00 68.31 353 SER A C 1
ATOM 2743 O O . SER A 1 353 ? -10.360 -7.672 26.971 1.00 68.31 353 SER A O 1
ATOM 2745 N N . THR A 1 354 ? -9.712 -5.575 26.478 1.00 73.94 354 THR A N 1
ATOM 2746 C CA . THR A 1 354 ? -8.269 -5.837 26.465 1.00 73.94 354 THR A CA 1
ATOM 2747 C C . THR A 1 354 ? -7.600 -5.088 27.614 1.00 73.94 354 THR A C 1
ATOM 2749 O O . THR A 1 354 ? -7.792 -3.884 27.780 1.00 73.94 354 THR A O 1
ATOM 2752 N N . TRP A 1 355 ? -6.789 -5.784 28.412 1.00 74.50 355 TRP A N 1
ATOM 2753 C CA . TRP A 1 355 ? -6.102 -5.212 29.573 1.00 74.50 355 TRP A CA 1
ATOM 2754 C C . TRP A 1 355 ? -4.604 -5.070 29.306 1.00 74.50 355 TRP A C 1
ATOM 2756 O O . TRP A 1 355 ? -3.907 -6.064 29.118 1.00 74.50 355 TRP A O 1
ATOM 2766 N N . LYS A 1 356 ? -4.086 -3.840 29.346 1.00 74.31 356 LYS A N 1
ATOM 2767 C CA . LYS A 1 356 ? -2.645 -3.559 29.349 1.00 74.31 356 LYS A CA 1
ATOM 2768 C C . LYS A 1 356 ? -2.244 -3.117 30.752 1.00 74.31 356 LYS A C 1
ATOM 2770 O O . LYS A 1 356 ? -2.426 -1.960 31.126 1.00 74.31 356 LYS A O 1
ATOM 2775 N N . VAL A 1 357 ? -1.727 -4.066 31.529 1.00 70.31 357 VAL A N 1
ATOM 2776 C CA . VAL A 1 357 ? -1.282 -3.847 32.911 1.00 70.31 357 VAL A CA 1
ATOM 2777 C C . VAL A 1 357 ? 0.239 -3.867 32.957 1.00 70.31 357 VAL A C 1
ATOM 2779 O O . VAL A 1 357 ? 0.857 -4.833 32.514 1.00 70.31 357 VAL A O 1
ATOM 2782 N N . GLN A 1 358 ? 0.844 -2.824 33.521 1.00 58.81 358 GLN A N 1
ATOM 2783 C CA . GLN A 1 358 ? 2.262 -2.831 33.883 1.00 58.81 358 GLN A CA 1
ATOM 2784 C C . GLN A 1 358 ? 2.389 -2.678 35.398 1.00 58.81 358 GLN A C 1
ATOM 2786 O O . GLN A 1 358 ? 1.793 -1.774 35.986 1.00 58.81 358 GLN A O 1
ATOM 2791 N N . LYS A 1 359 ? 3.146 -3.587 36.026 1.00 60.16 359 LYS A N 1
ATOM 2792 C CA . LYS A 1 359 ? 3.529 -3.466 37.437 1.00 60.16 359 LYS A CA 1
ATOM 2793 C C . LYS A 1 359 ? 4.563 -2.340 37.548 1.00 60.16 359 LYS A C 1
ATOM 2795 O O . LYS A 1 359 ? 5.489 -2.299 36.737 1.00 60.16 359 LYS A O 1
ATOM 2800 N N . ALA A 1 360 ? 4.338 -1.418 38.482 1.00 53.47 360 ALA A N 1
ATOM 2801 C CA . ALA A 1 360 ? 5.272 -0.337 38.797 1.00 53.47 360 ALA A CA 1
ATOM 2802 C C . ALA A 1 360 ? 6.465 -0.842 39.614 1.00 53.47 360 ALA A C 1
ATOM 2804 O O . ALA A 1 360 ? 6.260 -1.788 40.412 1.00 53.47 360 ALA A O 1
#